Protein AF-A0A348PRP5-F1 (afdb_monomer)

Solvent-accessible surface area (backbone atoms only — not comparable to full-atom values): 8594 Å² total; per-residue (Å²): 138,84,79,61,68,71,61,56,54,53,54,51,53,52,52,52,54,57,54,56,76,67,63,73,76,52,55,79,22,37,44,77,44,64,45,49,55,94,44,94,32,36,79,41,78,61,64,79,56,30,49,70,64,25,36,40,38,31,54,26,48,33,31,33,88,50,70,43,38,28,31,9,37,39,36,30,36,67,69,7,31,43,31,36,82,22,34,43,31,27,82,24,66,83,6,37,40,40,33,46,16,39,38,48,24,68,28,40,40,34,33,42,8,38,38,40,35,63,27,44,39,36,21,34,26,36,42,34,54,23,44,35,37,30,57,26,40,41,36,35,36,87,91,28,41,37,42,30,36,35,16,49,44,29,66,77,36,50,76,47,57,75,38,79,45,76,34,69,48,92,86,34,66,41,46,80,94

Foldseek 3Di:
DDDDPVVVVVVVVVVVVVVVVPPDQAAEKEFCEADELQDPRIPDNQDAANAANYEYEFQYEYEYPEEHEWQHEYEDAQNGEYEYAYEDAPPHQNTEYEDNHEYYYAAEDEACHEYEAPEYYEYCEYEYNYEYAHQEEYEHDAPYEYEHELYEYHNDYDYHYPYYDWHYHPNRTYDYD

Nearest PDB structures (foldseek):
  8axg-assembly4_DDD  TM=3.062E-01  e=3.667E-01  Fusobacterium nucleatum

Sequence (177 aa):
MYIPKLNLIKNIAFLVLLAITQLSFGTNYTSTSNGDYDLAIWTLQAPNPIPAGDTVFINHTVTLMGELKVRGVLVINASGTVNGDNKLTNDAVGGAILNYGSIDISKELHIDGSFFNYNYAKALKMHIDGYVCNLDTMEVDPDEKIDLHGVELDCGGTVIACEVKFHDNGGTPSKLT

Secondary structure (DSSP, 8-state):
----HHHHHHHHHHHHHHHHTT--PPPEEEB-SSEETTSS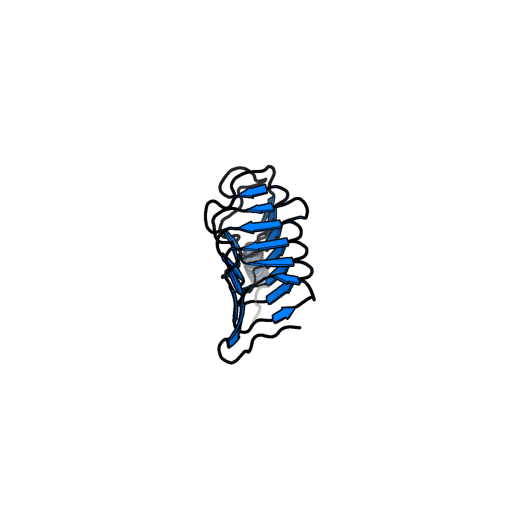-BSSPPPSSB-TT-EEEE-SEEE-SSPEEBSSEEEE-TT-EEEESS-EEE-STT-EEEESSEEEESSEEEESSEEEESSEEEESEEEESSEEEESSEEEE-TT-EEEEES-EEESS-EEE-SEEEEEEETTEE-EE-

Mean predicted aligned error: 8.12 Å

Structure (mmCIF, N/CA/C/O backbone):
data_AF-A0A348PRP5-F1
#
_entry.id   AF-A0A348PRP5-F1
#
loop_
_atom_site.group_PDB
_atom_site.id
_atom_site.type_symbol
_atom_site.label_atom_id
_atom_site.label_alt_id
_atom_site.label_comp_id
_atom_site.label_asym_id
_atom_site.label_entity_id
_atom_site.label_seq_id
_atom_site.pdbx_PDB_ins_code
_atom_site.Cartn_x
_atom_site.Cartn_y
_atom_site.Cartn_z
_atom_site.occupancy
_atom_site.B_iso_or_equiv
_atom_site.auth_seq_id
_atom_site.auth_comp_id
_atom_site.auth_asym_id
_atom_site.auth_atom_id
_atom_site.pdbx_PDB_model_num
ATOM 1 N N . MET A 1 1 ? -15.562 -13.300 -60.763 1.00 48.44 1 MET A N 1
ATOM 2 C CA . MET A 1 1 ? -15.007 -12.106 -60.091 1.00 48.44 1 MET A CA 1
ATOM 3 C C . MET A 1 1 ? -13.856 -12.576 -59.210 1.00 48.44 1 MET A C 1
ATOM 5 O O . MET A 1 1 ? -14.096 -13.235 -58.211 1.00 48.44 1 MET A O 1
ATOM 9 N N . TYR A 1 2 ? -12.616 -12.395 -59.670 1.00 45.56 2 TYR A N 1
ATOM 10 C CA . TYR A 1 2 ? -11.408 -12.946 -59.045 1.00 45.56 2 TYR A CA 1
ATOM 11 C C . TYR A 1 2 ? -10.775 -11.845 -58.190 1.00 45.56 2 TYR A C 1
ATOM 13 O O . TYR A 1 2 ? -10.198 -10.907 -58.734 1.00 45.56 2 TYR A O 1
ATOM 21 N N . ILE A 1 3 ? -10.931 -11.904 -56.866 1.00 53.09 3 ILE A N 1
ATOM 22 C CA . ILE A 1 3 ? -10.195 -11.000 -55.974 1.00 53.09 3 ILE A CA 1
ATOM 23 C C . ILE A 1 3 ? -8.748 -11.513 -55.947 1.00 53.09 3 ILE A C 1
ATOM 25 O O . ILE A 1 3 ? -8.532 -12.667 -55.566 1.00 53.09 3 ILE A O 1
ATOM 29 N N . PRO A 1 4 ? -7.742 -10.730 -56.376 1.00 51.56 4 PRO A N 1
ATOM 30 C CA . PRO A 1 4 ? -6.370 -11.213 -56.411 1.00 51.56 4 PRO A CA 1
ATOM 31 C C . PRO A 1 4 ? -5.905 -11.501 -54.977 1.00 51.56 4 PRO A C 1
ATOM 33 O O . PRO A 1 4 ? -5.833 -10.591 -54.149 1.00 51.56 4 PRO A O 1
ATOM 36 N N . LYS A 1 5 ? -5.566 -12.770 -54.689 1.00 52.78 5 LYS A N 1
ATOM 37 C CA . LYS A 1 5 ? -5.059 -13.255 -53.384 1.00 52.78 5 LYS A CA 1
ATOM 38 C C . LYS A 1 5 ? -3.951 -12.365 -52.793 1.00 52.78 5 LYS A C 1
ATOM 40 O O . LYS A 1 5 ? -3.822 -12.273 -51.579 1.00 52.78 5 LYS A O 1
ATOM 45 N N . LEU A 1 6 ? -3.195 -11.670 -53.644 1.00 49.22 6 LEU A N 1
ATOM 46 C CA . LEU A 1 6 ? -2.112 -10.768 -53.256 1.00 49.22 6 LEU A CA 1
ATOM 47 C C . LEU A 1 6 ? -2.583 -9.521 -52.476 1.00 49.22 6 LEU A C 1
ATOM 49 O O . LEU A 1 6 ? -1.873 -9.068 -51.582 1.00 49.22 6 LEU A O 1
ATOM 53 N N . ASN A 1 7 ? -3.774 -8.984 -52.769 1.00 55.81 7 ASN A N 1
ATOM 54 C CA . ASN A 1 7 ? -4.322 -7.818 -52.056 1.00 55.81 7 ASN A CA 1
ATOM 55 C C . ASN A 1 7 ? -4.932 -8.210 -50.704 1.00 55.81 7 ASN A C 1
ATOM 57 O O . ASN A 1 7 ? -4.858 -7.446 -49.745 1.00 55.81 7 ASN A O 1
ATOM 61 N N . LEU A 1 8 ? -5.473 -9.427 -50.605 1.00 52.94 8 LEU A N 1
ATOM 62 C CA . LEU A 1 8 ? -6.020 -9.968 -49.362 1.00 52.94 8 LEU A CA 1
ATOM 63 C C . LEU A 1 8 ? -4.912 -10.214 -48.321 1.00 52.94 8 LEU A C 1
ATOM 65 O O . LEU A 1 8 ? -5.063 -9.832 -47.166 1.00 52.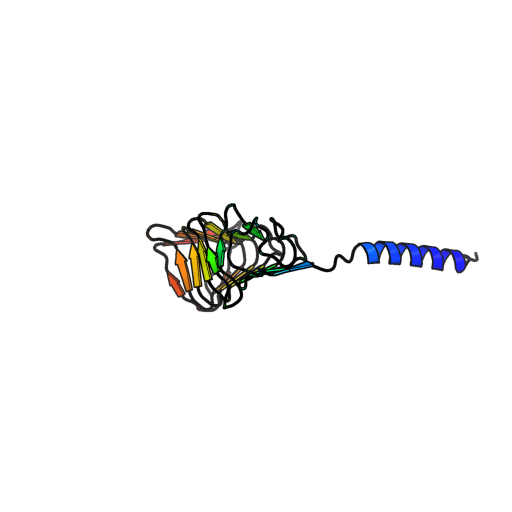94 8 LEU A O 1
ATOM 69 N N . ILE A 1 9 ? -3.768 -10.770 -48.739 1.00 58.81 9 ILE A N 1
ATOM 70 C CA . ILE A 1 9 ? -2.627 -11.050 -47.848 1.00 58.81 9 ILE A CA 1
ATOM 71 C C . ILE A 1 9 ? -1.990 -9.754 -47.318 1.00 58.81 9 ILE A C 1
ATOM 73 O O . ILE A 1 9 ? -1.654 -9.679 -46.138 1.00 58.81 9 ILE A O 1
ATOM 77 N N . LYS A 1 10 ? -1.869 -8.709 -48.151 1.00 57.47 10 LYS A N 1
ATOM 78 C CA . LYS A 1 10 ? -1.333 -7.401 -47.727 1.00 57.47 10 LYS A CA 1
ATOM 79 C C . LYS A 1 10 ? -2.232 -6.700 -46.704 1.00 57.47 10 LYS A C 1
ATOM 81 O O . LYS A 1 10 ? -1.725 -6.157 -45.728 1.00 57.47 10 LYS A O 1
ATOM 86 N N . ASN A 1 11 ? -3.550 -6.755 -46.897 1.00 57.22 11 ASN A N 1
ATOM 87 C CA . ASN A 1 11 ? -4.510 -6.143 -45.975 1.00 57.22 11 ASN A CA 1
ATOM 88 C C . ASN A 1 11 ? -4.575 -6.882 -44.630 1.00 57.22 11 ASN A C 1
ATOM 90 O O . ASN A 1 11 ? -4.675 -6.238 -43.590 1.00 57.22 11 ASN A O 1
ATOM 94 N N . ILE A 1 12 ? -4.449 -8.214 -44.638 1.00 60.19 12 ILE A N 1
ATOM 95 C CA . ILE A 1 12 ? -4.339 -9.015 -43.410 1.00 60.19 12 ILE A CA 1
ATOM 96 C C . ILE A 1 12 ? -3.032 -8.693 -42.676 1.00 60.19 12 ILE A C 1
ATOM 98 O O . ILE A 1 12 ? -3.056 -8.455 -41.474 1.00 60.19 12 ILE A O 1
ATOM 102 N N . ALA A 1 13 ? -1.902 -8.618 -43.385 1.00 59.34 13 ALA A N 1
ATOM 103 C CA . ALA A 1 13 ? -0.615 -8.278 -42.778 1.00 59.34 13 ALA A CA 1
ATOM 104 C C . ALA A 1 13 ? -0.612 -6.874 -42.143 1.00 59.34 13 ALA A C 1
ATOM 106 O O . ALA A 1 13 ? -0.049 -6.695 -41.068 1.00 59.34 13 ALA A O 1
ATOM 107 N N . PHE A 1 14 ? -1.280 -5.895 -42.763 1.00 59.53 14 PHE A N 1
ATOM 108 C CA . PHE A 1 14 ? -1.415 -4.542 -42.216 1.00 59.53 14 PHE A CA 1
ATOM 109 C C . PHE A 1 14 ? -2.322 -4.493 -40.973 1.00 59.53 14 PHE A C 1
ATOM 111 O O . PHE A 1 14 ? -1.974 -3.833 -39.997 1.00 59.53 14 PHE A O 1
ATOM 118 N N . LEU A 1 15 ? -3.439 -5.236 -40.962 1.00 55.50 15 LEU A N 1
ATOM 119 C CA . LEU A 1 15 ? -4.309 -5.349 -39.781 1.00 55.50 15 LEU A CA 1
ATOM 120 C C . LEU A 1 15 ? -3.610 -6.053 -38.609 1.00 55.50 15 LEU A C 1
ATOM 122 O O . LEU A 1 15 ? -3.754 -5.633 -37.465 1.00 55.50 15 LEU A O 1
ATOM 126 N N . VAL A 1 16 ? -2.842 -7.107 -38.892 1.00 58.88 16 VAL A N 1
ATOM 127 C CA . VAL A 1 16 ? -2.078 -7.849 -37.879 1.00 58.88 16 VAL A CA 1
ATOM 128 C C . VAL A 1 16 ? -0.944 -6.989 -37.319 1.00 58.88 16 VAL A C 1
ATOM 130 O O . VAL A 1 16 ? -0.745 -6.971 -36.111 1.00 58.88 16 VAL A O 1
ATOM 133 N N . LEU A 1 17 ? -0.248 -6.210 -38.153 1.00 54.47 17 LEU A N 1
ATOM 134 C CA . LEU A 1 17 ? 0.801 -5.294 -37.695 1.00 54.47 17 LEU A CA 1
ATOM 135 C C . LEU A 1 17 ? 0.238 -4.164 -36.815 1.00 54.47 17 LEU A C 1
ATOM 137 O O . LEU A 1 17 ? 0.829 -3.847 -35.786 1.00 54.47 17 LEU A O 1
ATOM 141 N N . LEU A 1 18 ? -0.932 -3.614 -37.166 1.00 54.94 18 LEU A N 1
ATOM 142 C CA . LEU A 1 18 ? -1.628 -2.614 -36.350 1.00 54.94 18 LEU A CA 1
ATOM 143 C C . LEU A 1 18 ? -2.096 -3.206 -35.007 1.00 54.94 18 LEU A C 1
ATOM 145 O O . LEU A 1 18 ? -1.945 -2.565 -33.970 1.00 54.94 18 LEU A O 1
ATOM 149 N N . ALA A 1 19 ? -2.581 -4.452 -35.002 1.00 54.16 19 ALA A N 1
ATOM 150 C CA . ALA A 1 19 ? -2.978 -5.155 -33.781 1.00 54.16 19 ALA A CA 1
ATOM 151 C C . ALA A 1 19 ? -1.786 -5.492 -32.862 1.00 54.16 19 ALA A C 1
ATOM 153 O O . ALA A 1 19 ? -1.912 -5.399 -31.645 1.00 54.16 19 ALA A O 1
ATOM 154 N N . ILE A 1 20 ? -0.612 -5.823 -33.417 1.00 53.66 20 ILE A N 1
ATOM 155 C CA . ILE A 1 20 ? 0.594 -6.120 -32.623 1.00 53.66 20 ILE A CA 1
ATOM 156 C C . ILE A 1 20 ? 1.156 -4.851 -31.961 1.00 53.66 20 ILE A C 1
ATOM 158 O O . ILE A 1 20 ? 1.651 -4.929 -30.841 1.00 53.66 20 ILE A O 1
ATOM 162 N N . THR A 1 21 ? 1.023 -3.670 -32.582 1.00 49.19 21 THR A N 1
ATOM 163 C CA . THR A 1 21 ? 1.430 -2.397 -31.944 1.00 49.19 21 THR A CA 1
ATOM 164 C C . THR A 1 21 ? 0.572 -1.992 -30.742 1.00 49.19 21 THR A C 1
ATOM 166 O O . THR A 1 21 ? 0.942 -1.065 -30.028 1.00 49.19 21 THR A O 1
ATOM 169 N N . GLN A 1 22 ? -0.552 -2.677 -30.501 1.00 49.97 22 GLN A N 1
ATOM 170 C CA . GLN A 1 22 ? -1.417 -2.444 -29.339 1.00 49.97 22 GLN A CA 1
ATOM 171 C C . GLN A 1 22 ? -1.201 -3.445 -28.197 1.00 49.97 22 GLN A C 1
ATOM 173 O O . GLN A 1 22 ? -1.854 -3.340 -27.163 1.00 49.97 22 GLN A O 1
ATOM 178 N N . LEU A 1 23 ? -0.270 -4.393 -28.345 1.00 49.31 23 LEU A N 1
ATOM 179 C CA . LEU A 1 23 ? 0.169 -5.242 -27.241 1.00 49.31 23 LEU A CA 1
ATOM 180 C C . LEU A 1 23 ? 1.218 -4.475 -26.428 1.00 49.31 23 LEU A C 1
ATOM 182 O O . LEU A 1 23 ? 2.420 -4.639 -26.633 1.00 49.31 23 LEU A O 1
ATOM 186 N N . SER A 1 24 ? 0.773 -3.598 -25.525 1.00 56.59 24 SER A N 1
ATOM 187 C CA . SER A 1 24 ? 1.672 -3.058 -24.506 1.00 56.59 24 SER A CA 1
ATOM 188 C C . SER A 1 24 ? 1.986 -4.176 -23.515 1.00 56.59 24 SER A C 1
ATOM 190 O O . SER A 1 24 ? 1.119 -4.604 -22.752 1.00 56.59 24 SER A O 1
ATOM 192 N N . PHE A 1 25 ? 3.218 -4.676 -23.536 1.00 74.06 25 PHE A N 1
ATOM 193 C CA . PHE A 1 25 ? 3.717 -5.487 -22.435 1.00 74.06 25 PHE A CA 1
ATOM 194 C C . PHE A 1 25 ? 3.826 -4.588 -21.205 1.00 74.06 25 PHE A C 1
ATOM 196 O O . PHE A 1 25 ? 4.421 -3.515 -21.287 1.00 74.06 25 PHE A O 1
ATOM 203 N N . GLY A 1 26 ? 3.230 -5.021 -20.096 1.00 85.62 26 GLY A N 1
ATOM 204 C CA . GLY A 1 26 ? 3.354 -4.337 -18.816 1.00 85.62 26 GLY A CA 1
ATOM 205 C C . GLY A 1 26 ? 4.813 -4.153 -18.417 1.00 85.62 26 GLY A C 1
ATOM 206 O O . GLY A 1 26 ? 5.625 -5.069 -18.580 1.00 85.62 26 GLY A O 1
ATOM 207 N N . THR A 1 27 ? 5.145 -2.976 -17.900 1.00 95.50 27 THR A N 1
ATOM 208 C CA . THR A 1 27 ? 6.474 -2.681 -17.365 1.00 95.50 27 THR A CA 1
ATOM 209 C C . THR A 1 27 ? 6.517 -2.986 -15.872 1.00 95.50 27 THR A C 1
ATOM 211 O O . THR A 1 27 ? 5.590 -2.664 -15.129 1.00 95.50 27 THR A O 1
ATOM 214 N N . ASN A 1 28 ? 7.618 -3.598 -15.432 1.00 96.62 28 ASN A N 1
ATOM 215 C CA . ASN A 1 28 ? 7.879 -3.868 -14.024 1.00 96.62 28 ASN A CA 1
ATOM 216 C C . ASN A 1 28 ? 8.891 -2.865 -13.470 1.00 96.62 28 ASN A C 1
ATOM 218 O O . ASN A 1 28 ? 9.991 -2.715 -14.008 1.00 96.62 28 ASN A O 1
ATOM 222 N N . TYR A 1 29 ? 8.544 -2.243 -12.351 1.00 98.00 29 TYR A N 1
ATOM 223 C CA . TYR A 1 29 ? 9.391 -1.304 -11.621 1.00 98.00 29 TYR A CA 1
ATOM 224 C C . TYR A 1 29 ? 9.699 -1.911 -10.260 1.00 98.00 29 TYR A C 1
ATOM 226 O O . TYR A 1 29 ? 8.798 -2.416 -9.599 1.00 98.00 29 TYR A O 1
ATOM 234 N N . THR A 1 30 ? 10.954 -1.921 -9.822 1.00 98.56 30 THR A N 1
ATOM 235 C CA . THR A 1 30 ? 11.317 -2.544 -8.542 1.00 98.56 30 THR A CA 1
ATOM 236 C C . THR A 1 30 ? 12.214 -1.626 -7.740 1.00 98.56 30 THR A C 1
ATOM 238 O O . THR A 1 30 ? 13.211 -1.132 -8.263 1.00 98.56 30 THR A O 1
ATOM 241 N N . SER A 1 31 ? 11.873 -1.397 -6.471 1.00 98.62 31 SER A N 1
ATOM 242 C CA . SER A 1 31 ? 12.705 -0.590 -5.572 1.00 98.62 31 SER A CA 1
ATOM 243 C C . SER A 1 31 ? 14.067 -1.266 -5.368 1.00 98.62 31 SER A C 1
ATOM 245 O O . SER A 1 31 ? 14.114 -2.457 -5.044 1.00 98.62 31 SER A O 1
ATOM 247 N N . THR A 1 32 ? 15.157 -0.521 -5.499 1.00 98.38 32 THR A N 1
ATOM 248 C CA . THR A 1 32 ? 16.543 -0.975 -5.311 1.00 98.38 32 THR A CA 1
ATOM 249 C C . THR A 1 32 ? 17.149 -0.523 -3.983 1.00 98.38 32 THR A C 1
ATOM 251 O O . THR A 1 32 ? 18.218 -1.002 -3.616 1.00 98.38 32 THR A O 1
ATOM 254 N N . SER A 1 33 ? 16.492 0.394 -3.272 1.00 98.44 33 SER A N 1
ATOM 255 C CA . SER A 1 33 ? 16.904 0.893 -1.959 1.00 98.44 33 SER A CA 1
ATOM 256 C C . SER A 1 33 ? 15.723 1.524 -1.218 1.00 98.44 33 SER A C 1
ATOM 258 O O . SER A 1 33 ? 14.660 1.730 -1.803 1.00 98.44 33 SER A O 1
ATOM 260 N N . ASN A 1 34 ? 15.925 1.875 0.054 1.00 98.62 34 ASN A N 1
ATOM 261 C CA . ASN A 1 34 ? 14.995 2.739 0.782 1.00 98.62 34 ASN A CA 1
ATOM 262 C C . ASN A 1 34 ? 14.997 4.163 0.196 1.00 98.62 34 ASN A C 1
ATOM 264 O O . ASN A 1 34 ? 16.028 4.611 -0.317 1.00 98.62 34 ASN A O 1
ATOM 268 N N . GLY A 1 35 ? 13.887 4.888 0.340 1.00 98.19 35 GLY A N 1
ATOM 269 C CA . GLY A 1 35 ? 13.797 6.317 0.027 1.00 98.19 35 GLY A CA 1
ATOM 270 C C . GLY A 1 35 ? 12.400 6.758 -0.398 1.00 98.19 35 GLY A C 1
ATOM 271 O O . GLY A 1 35 ? 11.432 6.018 -0.253 1.00 98.19 35 GLY A O 1
ATOM 272 N N . ASP A 1 36 ? 12.298 7.969 -0.931 1.00 98.12 36 ASP A N 1
ATOM 273 C CA . ASP A 1 36 ? 11.015 8.530 -1.354 1.00 98.12 36 ASP A CA 1
ATOM 274 C C . ASP A 1 36 ? 10.574 7.961 -2.711 1.00 98.12 36 ASP A C 1
ATOM 276 O O . ASP A 1 36 ? 11.401 7.750 -3.603 1.00 98.12 36 ASP A O 1
ATOM 280 N N . TYR A 1 37 ? 9.264 7.761 -2.892 1.00 97.38 37 TYR A N 1
ATOM 281 C CA . TYR A 1 37 ? 8.689 7.154 -4.099 1.00 97.38 37 TYR A CA 1
ATOM 282 C C . TYR A 1 37 ? 9.092 7.892 -5.385 1.00 97.38 37 TYR A C 1
ATOM 284 O O . TYR A 1 37 ? 9.441 7.270 -6.388 1.00 97.38 37 TYR A O 1
ATOM 292 N N . ASP A 1 38 ? 9.093 9.224 -5.350 1.00 93.06 38 ASP A N 1
ATOM 293 C CA . ASP A 1 38 ? 9.349 10.068 -6.522 1.00 93.06 38 ASP A CA 1
ATOM 294 C C . ASP A 1 38 ? 10.848 10.248 -6.837 1.00 93.06 38 ASP A C 1
ATOM 296 O O . ASP A 1 38 ? 11.210 10.963 -7.773 1.00 93.06 38 ASP A O 1
ATOM 300 N N . LEU A 1 39 ? 11.739 9.606 -6.072 1.00 93.62 39 LEU A N 1
ATOM 301 C CA . LEU A 1 39 ? 13.185 9.658 -6.282 1.00 93.62 39 LEU A CA 1
ATOM 302 C C . LEU A 1 39 ? 13.705 8.442 -7.058 1.00 93.62 39 LEU A C 1
ATOM 304 O O . LEU A 1 39 ? 13.012 7.447 -7.273 1.00 93.62 39 LEU A O 1
ATOM 308 N N . ALA A 1 40 ? 14.973 8.524 -7.465 1.00 92.06 40 ALA A N 1
ATOM 309 C CA . ALA A 1 40 ? 15.6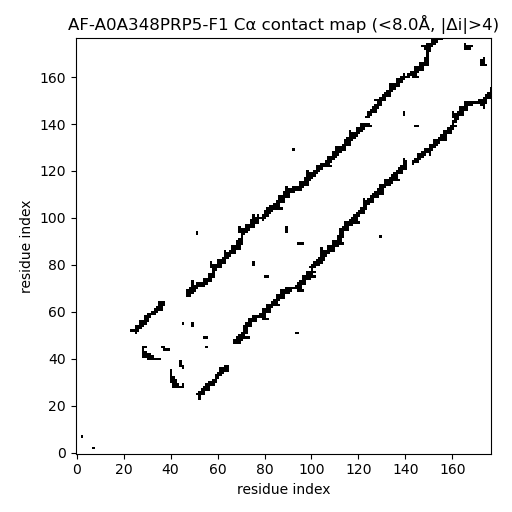75 7.489 -8.217 1.00 92.06 40 ALA A CA 1
ATOM 310 C C . ALA A 1 40 ? 16.105 6.309 -7.320 1.00 92.06 40 ALA A C 1
ATOM 312 O O . ALA A 1 40 ? 17.294 6.061 -7.123 1.00 92.06 40 ALA A O 1
ATOM 313 N N . ILE A 1 41 ? 15.125 5.585 -6.777 1.00 96.44 41 ILE A N 1
ATOM 314 C CA . ILE A 1 41 ? 15.310 4.380 -5.951 1.00 96.44 41 ILE A CA 1
ATOM 315 C C . ILE A 1 41 ? 14.845 3.105 -6.661 1.00 96.44 41 ILE A C 1
ATOM 317 O O . ILE A 1 41 ? 14.569 2.102 -6.009 1.00 96.44 41 ILE A O 1
ATOM 321 N N . TRP A 1 42 ? 14.701 3.140 -7.985 1.00 98.00 42 TRP A N 1
ATOM 322 C CA . TRP A 1 42 ? 14.025 2.106 -8.765 1.00 98.00 42 TRP A CA 1
ATOM 323 C C . TRP A 1 42 ? 14.903 1.566 -9.897 1.00 98.00 42 TRP A C 1
ATOM 325 O O . TRP A 1 42 ? 15.744 2.284 -10.436 1.00 98.00 42 TRP A O 1
ATOM 335 N N . THR A 1 43 ? 14.649 0.326 -10.330 1.00 95.94 43 THR A N 1
ATOM 336 C CA . THR A 1 43 ? 15.252 -0.260 -11.547 1.00 95.94 43 THR A CA 1
ATOM 337 C C . THR A 1 43 ? 14.991 0.586 -12.797 1.00 95.94 43 THR A C 1
ATOM 339 O O . THR A 1 43 ? 15.859 0.736 -13.654 1.00 95.94 43 THR A O 1
ATOM 342 N N . LEU A 1 44 ? 13.789 1.145 -12.876 1.00 94.50 44 LEU A N 1
ATOM 343 C CA . LEU A 1 44 ? 13.337 2.196 -13.778 1.00 94.50 44 LEU A CA 1
ATOM 344 C C . LEU A 1 44 ? 12.455 3.111 -12.933 1.00 94.50 44 LEU A C 1
ATOM 346 O O . LEU A 1 44 ? 11.755 2.593 -12.069 1.00 94.50 44 LEU A O 1
ATOM 350 N N . GLN A 1 45 ? 12.466 4.428 -13.155 1.00 95.75 45 GLN A N 1
ATOM 351 C CA . GLN A 1 45 ? 11.641 5.345 -12.361 1.00 95.75 45 GLN A CA 1
ATOM 352 C C . GLN A 1 45 ? 10.183 4.867 -12.325 1.00 95.75 45 GLN A C 1
ATOM 354 O O . GLN A 1 45 ? 9.547 4.776 -13.378 1.00 95.75 45 GLN A O 1
ATOM 359 N N . ALA A 1 46 ? 9.680 4.548 -11.128 1.00 97.06 46 ALA A N 1
ATOM 360 C CA . ALA A 1 46 ? 8.312 4.081 -10.972 1.00 97.06 46 ALA A CA 1
ATOM 361 C C . ALA A 1 46 ? 7.330 5.210 -11.327 1.00 97.06 46 ALA A C 1
ATOM 363 O O . ALA A 1 46 ? 7.547 6.360 -10.930 1.00 97.06 46 ALA A O 1
ATOM 364 N N . PRO A 1 47 ? 6.266 4.913 -12.089 1.00 96.56 47 PRO A N 1
ATOM 365 C CA . PRO A 1 47 ? 5.286 5.906 -12.486 1.00 96.56 47 PRO A CA 1
ATOM 366 C C . PRO A 1 47 ? 4.324 6.213 -11.332 1.00 96.56 47 PRO A C 1
ATOM 368 O O . PRO A 1 47 ? 4.037 5.364 -10.488 1.00 96.56 47 PRO A O 1
ATOM 371 N N . ASN A 1 48 ? 3.788 7.430 -11.325 1.00 96.00 48 ASN A N 1
ATOM 372 C CA . ASN A 1 48 ? 2.639 7.816 -10.513 1.00 96.00 48 ASN A CA 1
ATOM 373 C C . ASN A 1 48 ? 1.696 8.660 -11.395 1.00 96.00 48 ASN A C 1
ATOM 375 O O . ASN A 1 48 ? 2.102 9.741 -11.831 1.00 96.00 48 ASN A O 1
ATOM 379 N N . PRO A 1 49 ? 0.475 8.191 -11.723 1.00 96.88 49 PRO A N 1
ATOM 380 C CA . PRO A 1 49 ? -0.135 6.919 -11.315 1.00 96.88 49 PRO A CA 1
ATOM 381 C C . PRO A 1 49 ? 0.588 5.693 -11.893 1.00 96.88 49 PRO A C 1
ATOM 383 O O . PRO A 1 49 ? 1.169 5.780 -12.973 1.00 96.88 49 PRO A O 1
ATOM 386 N N . ILE A 1 50 ? 0.477 4.539 -11.229 1.00 97.31 50 ILE A N 1
ATOM 387 C CA . ILE A 1 50 ? 0.837 3.233 -11.804 1.00 97.31 50 ILE A CA 1
ATOM 388 C C . ILE A 1 50 ? -0.210 2.892 -12.870 1.00 97.31 50 ILE A C 1
ATOM 390 O O . ILE A 1 50 ? -1.365 2.663 -12.501 1.00 97.31 50 ILE A O 1
ATOM 394 N N . PRO A 1 51 ? 0.124 2.886 -14.172 1.00 95.81 51 PRO A N 1
ATOM 395 C CA . PRO A 1 51 ? -0.865 2.710 -15.227 1.00 95.81 51 PRO A CA 1
ATOM 396 C C . PRO A 1 51 ? -1.333 1.254 -15.331 1.00 95.81 51 PRO A C 1
ATOM 398 O O . PRO A 1 51 ? -0.651 0.326 -14.902 1.00 95.81 51 PRO A O 1
ATOM 401 N N . ALA A 1 52 ? -2.508 1.047 -15.929 1.00 94.00 52 ALA A N 1
ATOM 402 C CA . ALA A 1 52 ? -3.022 -0.293 -16.193 1.00 94.00 52 ALA A CA 1
ATOM 403 C C . ALA A 1 52 ? -2.038 -1.098 -17.061 1.00 94.00 52 ALA A C 1
ATOM 405 O O . ALA A 1 52 ? -1.510 -0.583 -18.045 1.00 94.00 52 ALA A O 1
ATOM 406 N N . GLY A 1 53 ? -1.820 -2.361 -16.696 1.00 92.88 53 GLY A N 1
ATOM 407 C CA . GLY A 1 53 ? -0.838 -3.246 -17.328 1.00 92.88 53 GLY A CA 1
ATOM 408 C C . GLY A 1 53 ? 0.528 -3.248 -16.640 1.00 92.88 53 GLY A C 1
ATOM 409 O O . GLY A 1 53 ? 1.187 -4.283 -16.654 1.00 92.88 53 GLY A O 1
ATOM 410 N N . ASP A 1 54 ? 0.925 -2.158 -15.982 1.00 96.12 54 ASP A N 1
ATOM 411 C CA . ASP A 1 54 ? 2.215 -2.065 -15.293 1.00 96.12 54 ASP A CA 1
ATOM 412 C C . ASP A 1 54 ? 2.148 -2.592 -13.856 1.00 96.12 54 ASP A C 1
ATOM 414 O O . ASP A 1 54 ? 1.083 -2.643 -13.232 1.00 96.12 54 ASP A O 1
ATOM 418 N N . THR A 1 55 ? 3.308 -2.980 -13.317 1.00 97.81 55 THR A N 1
ATOM 419 C CA . THR A 1 55 ? 3.447 -3.440 -11.930 1.00 97.81 55 THR A CA 1
ATOM 420 C C . THR A 1 55 ? 4.619 -2.768 -11.221 1.00 97.81 55 THR A C 1
ATOM 422 O O . THR A 1 55 ? 5.747 -2.767 -11.716 1.00 97.81 55 THR A O 1
ATOM 425 N N . VAL A 1 56 ? 4.381 -2.244 -10.020 1.00 98.56 56 VAL A N 1
ATOM 426 C CA . VAL A 1 56 ? 5.435 -1.750 -9.121 1.00 98.56 56 VAL A CA 1
ATOM 427 C C . VAL A 1 56 ? 5.642 -2.746 -7.985 1.00 98.56 56 VAL A C 1
ATOM 429 O O . VAL A 1 56 ? 4.692 -3.130 -7.312 1.00 98.56 56 VAL A O 1
ATOM 432 N N . PHE A 1 57 ? 6.893 -3.137 -7.753 1.00 98.69 57 PHE A N 1
ATOM 433 C CA . PHE A 1 57 ? 7.328 -4.016 -6.672 1.00 98.69 57 PHE A CA 1
ATOM 434 C C . PHE A 1 57 ? 8.142 -3.232 -5.641 1.00 98.69 57 PHE A C 1
ATOM 436 O O . PHE A 1 57 ? 9.199 -2.670 -5.950 1.00 98.69 57 PHE A O 1
ATOM 443 N N . ILE A 1 58 ? 7.687 -3.251 -4.394 1.00 98.75 58 ILE A N 1
ATOM 444 C CA . ILE A 1 58 ? 8.357 -2.620 -3.260 1.00 98.75 58 ILE A CA 1
ATOM 445 C C . ILE A 1 58 ? 8.976 -3.712 -2.388 1.00 98.75 58 ILE A C 1
ATOM 447 O O . ILE A 1 58 ? 8.277 -4.518 -1.782 1.00 98.75 58 ILE A O 1
ATOM 451 N N . ASN A 1 59 ? 10.308 -3.730 -2.349 1.00 98.56 59 ASN A N 1
ATOM 452 C CA . ASN A 1 59 ? 11.139 -4.645 -1.553 1.00 98.56 59 ASN A CA 1
ATOM 453 C C . ASN A 1 59 ? 11.801 -3.951 -0.355 1.00 98.56 59 ASN A C 1
ATOM 455 O O . ASN A 1 59 ? 12.437 -4.620 0.456 1.00 98.56 59 ASN A O 1
ATOM 459 N N . HIS A 1 60 ? 11.698 -2.626 -0.295 1.00 98.69 60 HIS A N 1
ATOM 460 C CA . HIS A 1 60 ? 12.392 -1.737 0.631 1.00 98.69 60 HIS A CA 1
ATOM 461 C C . HIS A 1 60 ? 11.387 -0.800 1.311 1.00 98.69 60 HIS A C 1
ATOM 463 O O . HIS A 1 60 ? 10.194 -0.840 1.008 1.00 98.69 60 HIS A O 1
ATOM 469 N N . THR A 1 61 ? 11.857 0.063 2.210 1.00 98.69 61 THR A N 1
ATOM 470 C CA . THR A 1 61 ? 11.036 1.134 2.784 1.00 98.69 61 THR A CA 1
ATOM 471 C C . THR A 1 61 ? 10.899 2.286 1.791 1.00 98.69 61 THR A C 1
ATOM 473 O O . THR A 1 61 ? 11.890 2.944 1.469 1.00 98.69 61 THR A O 1
ATOM 476 N N . VAL A 1 62 ? 9.677 2.531 1.323 1.00 98.69 62 VAL A N 1
ATOM 477 C CA . VAL A 1 62 ? 9.338 3.584 0.365 1.00 98.69 62 VAL A CA 1
ATOM 478 C C . VAL A 1 62 ? 8.391 4.597 1.005 1.00 98.69 62 VAL A C 1
ATOM 480 O O . VAL A 1 62 ? 7.275 4.248 1.390 1.00 98.69 62 VAL A O 1
ATOM 483 N N . THR A 1 63 ? 8.832 5.852 1.075 1.00 98.56 63 THR A N 1
ATOM 484 C CA . THR A 1 63 ? 8.051 6.961 1.638 1.00 98.56 63 THR A CA 1
ATOM 485 C C . THR A 1 63 ? 7.229 7.650 0.554 1.00 98.56 63 THR A C 1
ATOM 487 O O . THR A 1 63 ? 7.757 8.078 -0.474 1.00 98.56 63 THR A O 1
ATOM 490 N N . LEU A 1 64 ? 5.929 7.807 0.784 1.00 97.88 64 LEU A N 1
ATOM 491 C CA . LEU A 1 64 ? 5.034 8.576 -0.068 1.00 97.88 64 LEU A CA 1
ATOM 492 C C . LEU A 1 64 ? 5.154 10.066 0.266 1.00 97.88 64 LEU A C 1
ATOM 494 O O . LEU A 1 64 ? 4.738 10.508 1.338 1.00 97.88 64 LEU A O 1
ATOM 498 N N . MET A 1 65 ? 5.685 10.850 -0.674 1.00 95.31 65 MET A N 1
ATOM 499 C CA . MET A 1 65 ? 5.787 12.317 -0.570 1.00 95.31 65 MET A CA 1
ATOM 500 C C . MET A 1 65 ? 4.598 13.047 -1.214 1.00 95.31 65 MET A C 1
ATOM 502 O O . MET A 1 65 ? 4.371 14.227 -0.944 1.00 95.31 65 MET A O 1
ATOM 506 N N . GLY A 1 66 ? 3.795 12.319 -1.989 1.00 96.56 66 GLY A N 1
ATOM 507 C CA . GLY A 1 66 ? 2.486 12.714 -2.497 1.00 96.56 66 GLY A CA 1
ATOM 508 C C . GLY A 1 66 ? 1.551 11.506 -2.557 1.00 96.56 66 GLY A C 1
ATOM 509 O O . GLY A 1 66 ? 1.945 10.392 -2.213 1.00 96.56 66 GLY A O 1
ATOM 510 N N . GLU A 1 67 ? 0.302 11.718 -2.975 1.00 97.38 67 GLU A N 1
ATOM 511 C CA . GLU A 1 67 ? -0.639 10.616 -3.208 1.00 97.38 67 GLU A CA 1
ATOM 512 C C . GLU A 1 67 ? -0.084 9.650 -4.264 1.00 97.38 67 GLU A C 1
ATOM 514 O O . GLU A 1 67 ? 0.263 10.076 -5.368 1.00 97.38 67 GLU A O 1
ATOM 519 N N . LEU A 1 68 ? -0.051 8.355 -3.945 1.00 98.12 68 LEU A N 1
ATOM 520 C CA . LEU A 1 68 ? 0.246 7.303 -4.912 1.00 98.12 68 LEU A CA 1
ATOM 521 C C . LEU A 1 68 ? -1.059 6.728 -5.456 1.00 98.12 68 LEU A C 1
ATOM 523 O O . LEU A 1 68 ? -1.871 6.203 -4.696 1.00 98.12 68 LEU A O 1
ATOM 527 N N . LYS A 1 69 ? -1.236 6.800 -6.778 1.00 98.19 69 LYS A N 1
ATOM 528 C CA . LYS A 1 69 ? -2.403 6.243 -7.473 1.00 98.19 69 LYS A CA 1
ATOM 529 C C . LYS A 1 69 ? -2.072 4.931 -8.175 1.00 98.19 69 LYS A C 1
ATOM 531 O O . LYS A 1 69 ? -1.082 4.852 -8.903 1.00 98.19 69 LYS A O 1
ATOM 536 N N . VAL A 1 70 ? -2.916 3.918 -8.004 1.00 98.19 70 VAL A N 1
ATOM 537 C CA . VAL A 1 70 ? -2.725 2.558 -8.524 1.00 98.19 70 VAL A CA 1
ATOM 538 C C . VAL A 1 70 ? -3.858 2.185 -9.479 1.00 98.19 70 VAL A C 1
ATOM 540 O O . VAL A 1 70 ? -4.978 1.920 -9.045 1.00 98.19 70 VAL A O 1
ATOM 543 N N . ARG A 1 71 ? -3.548 2.104 -10.780 1.00 96.50 71 ARG A N 1
ATOM 544 C CA . ARG A 1 71 ? -4.453 1.610 -11.842 1.00 96.50 71 ARG A CA 1
ATOM 545 C C . ARG A 1 71 ? -4.012 0.277 -12.434 1.00 96.50 71 ARG A C 1
ATOM 547 O O . ARG A 1 71 ? -4.832 -0.440 -12.996 1.00 96.50 71 ARG A O 1
ATOM 554 N N . GLY A 1 72 ? -2.715 -0.009 -12.357 1.00 96.50 72 GLY A N 1
ATOM 555 C CA . GLY A 1 72 ? -2.125 -1.322 -12.597 1.00 96.50 72 GLY A CA 1
ATOM 556 C C . GLY A 1 72 ? -2.030 -2.111 -11.300 1.00 96.50 72 GLY A C 1
ATOM 557 O O . GLY A 1 72 ? -3.000 -2.203 -10.551 1.00 96.50 72 GLY A O 1
ATOM 558 N N . VAL A 1 73 ? -0.850 -2.656 -11.016 1.00 98.19 73 VAL A N 1
ATOM 559 C CA . VAL A 1 73 ? -0.621 -3.468 -9.817 1.00 98.19 73 VAL A CA 1
ATOM 560 C C . VAL A 1 73 ? 0.472 -2.859 -8.943 1.00 98.19 73 VAL A C 1
ATOM 562 O O . VAL A 1 73 ? 1.554 -2.518 -9.418 1.00 98.19 73 VAL A O 1
ATOM 565 N N . LEU A 1 74 ? 0.209 -2.757 -7.644 1.00 98.75 74 LEU A N 1
ATOM 566 C CA . LEU A 1 74 ? 1.217 -2.479 -6.626 1.00 98.75 74 LEU A CA 1
ATOM 567 C C . LEU A 1 74 ? 1.426 -3.735 -5.781 1.00 98.75 74 LEU A C 1
ATOM 569 O O . LEU A 1 74 ? 0.490 -4.228 -5.159 1.00 98.75 74 LEU A O 1
ATOM 573 N N . VAL A 1 75 ? 2.657 -4.233 -5.733 1.00 98.81 75 VAL A N 1
ATOM 574 C CA . VAL A 1 75 ? 3.058 -5.357 -4.885 1.00 98.81 75 VAL A CA 1
ATOM 575 C C . VAL A 1 7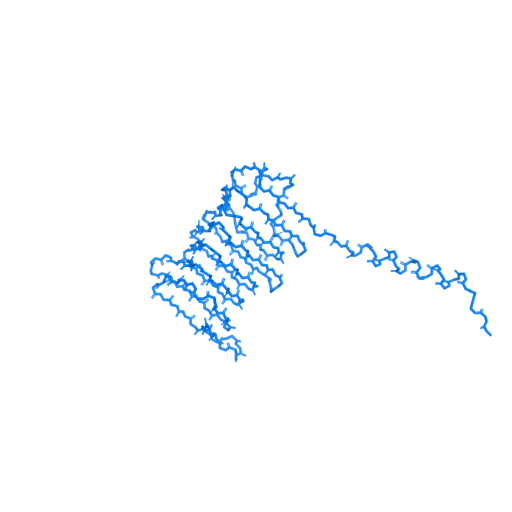5 ? 4.030 -4.853 -3.831 1.00 98.81 75 VAL A C 1
ATOM 577 O O . VAL A 1 75 ? 5.150 -4.450 -4.146 1.00 98.81 75 VAL A O 1
ATOM 580 N N . ILE A 1 76 ? 3.626 -4.909 -2.568 1.00 98.88 76 ILE A N 1
ATOM 581 C CA . ILE A 1 76 ? 4.502 -4.660 -1.423 1.00 98.88 76 ILE A CA 1
ATOM 582 C C . ILE A 1 76 ? 4.942 -6.030 -0.931 1.00 98.88 76 ILE A C 1
ATOM 584 O O . ILE A 1 76 ? 4.164 -6.758 -0.318 1.00 98.88 76 ILE A O 1
ATOM 588 N N . ASN A 1 77 ? 6.168 -6.423 -1.268 1.00 98.75 77 ASN A N 1
ATOM 589 C CA . ASN A 1 77 ? 6.700 -7.723 -0.873 1.00 98.75 77 ASN A CA 1
ATOM 590 C C . ASN A 1 77 ? 6.925 -7.782 0.641 1.00 98.75 77 ASN A C 1
ATOM 592 O O . ASN A 1 77 ? 6.945 -6.758 1.313 1.00 98.75 77 ASN A O 1
ATOM 596 N N . ALA A 1 78 ? 7.148 -8.982 1.181 1.00 98.25 78 ALA A N 1
ATOM 597 C CA . ALA A 1 78 ? 7.288 -9.197 2.624 1.00 98.25 78 ALA A CA 1
ATOM 598 C C . ALA A 1 78 ? 8.387 -8.350 3.299 1.00 98.25 78 ALA A C 1
ATOM 600 O O . ALA A 1 78 ? 8.284 -8.045 4.482 1.00 98.25 78 ALA A O 1
ATOM 601 N N . SER A 1 79 ? 9.433 -7.960 2.562 1.00 97.81 79 SER A N 1
ATOM 602 C CA . SER A 1 79 ? 10.492 -7.064 3.053 1.00 97.81 79 SER A CA 1
ATOM 603 C C . SER A 1 79 ? 10.200 -5.574 2.837 1.00 97.81 79 SER A C 1
ATOM 605 O O . SER A 1 79 ? 10.975 -4.727 3.275 1.00 97.81 79 SER A O 1
ATOM 607 N N . GLY A 1 80 ? 9.135 -5.253 2.106 1.00 98.69 80 GLY A N 1
ATOM 608 C CA . GLY A 1 80 ? 8.755 -3.903 1.730 1.00 98.69 80 GLY A CA 1
ATOM 609 C C . GLY A 1 80 ? 7.910 -3.209 2.789 1.00 98.69 80 GLY A C 1
ATOM 610 O O . GLY A 1 80 ? 7.111 -3.822 3.499 1.00 98.69 80 GLY A O 1
ATOM 611 N N . THR A 1 81 ? 8.056 -1.891 2.847 1.00 98.81 81 THR A N 1
ATOM 612 C CA . THR A 1 81 ? 7.177 -1.019 3.623 1.00 98.81 81 THR A CA 1
ATOM 613 C C . THR A 1 81 ? 6.790 0.171 2.768 1.00 98.81 81 THR A C 1
ATOM 615 O O . THR A 1 81 ? 7.658 0.782 2.151 1.00 98.81 81 THR A O 1
ATOM 618 N N . VAL A 1 82 ? 5.510 0.521 2.763 1.00 98.69 82 VAL A N 1
ATOM 619 C CA . VAL A 1 82 ? 5.026 1.810 2.265 1.00 98.69 82 VAL A CA 1
ATOM 620 C C . VAL A 1 82 ? 4.626 2.649 3.461 1.00 98.69 82 VAL A C 1
ATOM 622 O O . VAL A 1 82 ? 3.821 2.201 4.273 1.00 98.69 82 VAL A O 1
ATOM 625 N N . ASN A 1 83 ? 5.182 3.850 3.579 1.00 98.44 83 ASN A N 1
ATOM 626 C CA . ASN A 1 83 ? 4.835 4.764 4.659 1.00 98.44 83 ASN A CA 1
ATOM 627 C C . ASN A 1 83 ? 4.724 6.218 4.192 1.00 98.44 83 ASN A C 1
ATOM 629 O O . ASN A 1 83 ? 4.945 6.521 3.022 1.00 98.44 83 ASN A O 1
ATOM 633 N N . GLY A 1 84 ? 4.373 7.121 5.105 1.00 95.69 84 GLY A N 1
ATOM 634 C CA . GLY A 1 84 ? 4.412 8.567 4.875 1.00 95.69 84 GLY A CA 1
ATOM 635 C C . GLY A 1 84 ? 3.070 9.266 5.071 1.00 95.69 84 GLY A C 1
ATOM 636 O O . GLY A 1 84 ? 2.027 8.638 5.249 1.00 95.69 84 GLY A O 1
ATOM 637 N N . ASP A 1 85 ? 3.101 10.598 5.023 1.00 94.81 85 ASP A N 1
ATOM 638 C CA . ASP A 1 85 ? 1.927 11.443 5.262 1.00 94.81 85 ASP A CA 1
ATOM 639 C C . ASP A 1 85 ? 1.131 11.724 3.992 1.00 94.81 85 ASP A C 1
ATOM 641 O O . ASP A 1 85 ? 0.850 12.867 3.630 1.00 94.81 85 ASP A O 1
ATOM 645 N N . ASN A 1 86 ? 0.791 10.668 3.261 1.00 97.00 86 ASN A N 1
ATOM 646 C CA . ASN A 1 86 ? 0.080 10.777 1.997 1.00 97.00 86 ASN A CA 1
ATOM 647 C C . ASN A 1 86 ? -0.891 9.624 1.769 1.00 97.00 86 ASN A C 1
ATOM 649 O O . ASN A 1 86 ? -0.873 8.617 2.470 1.00 97.00 86 ASN A O 1
ATOM 653 N N . LYS A 1 87 ? -1.795 9.826 0.808 1.00 97.88 87 LYS A N 1
ATOM 654 C CA . LYS A 1 87 ? -2.798 8.830 0.440 1.00 97.88 87 LYS A CA 1
ATOM 655 C C . LYS A 1 87 ? -2.191 7.725 -0.418 1.00 97.88 87 LYS A C 1
ATOM 657 O O . LYS A 1 87 ? -1.333 7.994 -1.262 1.00 97.88 87 LYS A O 1
ATOM 662 N N . LEU A 1 88 ? -2.718 6.519 -0.257 1.00 98.44 88 LEU A N 1
ATOM 663 C CA . LEU A 1 88 ? -2.553 5.427 -1.204 1.00 98.44 88 LEU A CA 1
ATOM 664 C C . LEU A 1 88 ? -3.929 5.111 -1.784 1.00 98.44 88 LEU A C 1
ATOM 666 O O . LEU A 1 88 ? -4.816 4.644 -1.072 1.00 98.44 88 LEU A O 1
ATOM 670 N N . THR A 1 89 ? -4.098 5.384 -3.071 1.00 98.19 89 THR A N 1
ATOM 671 C CA . THR A 1 89 ? -5.388 5.279 -3.750 1.00 98.19 89 THR A CA 1
ATOM 672 C C . THR A 1 89 ? -5.285 4.250 -4.861 1.00 98.19 89 THR A C 1
ATOM 674 O O . THR A 1 89 ? -4.529 4.422 -5.814 1.00 98.19 89 THR A O 1
ATOM 677 N N . ASN A 1 90 ? -6.073 3.190 -4.795 1.00 96.50 90 ASN A N 1
ATOM 678 C CA . ASN A 1 90 ? -6.339 2.340 -5.942 1.00 96.50 90 ASN A CA 1
ATOM 679 C C . ASN A 1 90 ? -7.557 2.902 -6.690 1.00 96.50 90 ASN A C 1
ATOM 681 O O . ASN A 1 90 ? -8.677 2.507 -6.402 1.00 96.50 90 ASN A O 1
ATOM 685 N N . ASP A 1 91 ? -7.318 3.834 -7.628 1.00 91.31 91 ASP A N 1
ATOM 686 C CA . ASP A 1 91 ? -8.342 4.655 -8.313 1.00 91.31 91 ASP A CA 1
ATOM 687 C C . ASP A 1 91 ? -8.935 3.999 -9.577 1.00 91.31 91 ASP A C 1
ATOM 689 O O . ASP A 1 91 ? -9.432 4.682 -10.478 1.00 91.31 91 ASP A O 1
ATOM 693 N N . ALA A 1 92 ? -8.834 2.672 -9.700 1.00 87.38 92 ALA A N 1
ATOM 694 C CA . ALA A 1 92 ? -9.405 1.934 -10.821 1.00 87.38 92 ALA A CA 1
ATOM 695 C C . ALA A 1 92 ? -9.850 0.527 -10.419 1.00 87.38 92 ALA A C 1
ATOM 697 O O . ALA A 1 92 ? -9.075 -0.230 -9.839 1.00 87.38 92 ALA A O 1
ATOM 698 N N . VAL A 1 93 ? -11.047 0.139 -10.877 1.00 82.38 93 VAL A N 1
ATOM 699 C CA . VAL A 1 93 ? -11.655 -1.189 -10.655 1.00 82.38 93 VAL A CA 1
ATOM 700 C C . VAL A 1 93 ? -10.738 -2.345 -11.085 1.00 82.38 93 VAL A C 1
ATOM 702 O O . VAL A 1 93 ? -10.737 -3.404 -10.471 1.00 82.38 93 VAL A O 1
ATOM 705 N N . GLY A 1 94 ? -9.947 -2.150 -12.147 1.00 84.62 94 GLY A N 1
ATOM 706 C CA . GLY A 1 94 ? -8.994 -3.149 -12.647 1.00 84.62 94 GLY A CA 1
ATOM 707 C C . GLY A 1 94 ? -7.614 -3.118 -11.982 1.00 84.62 94 GLY A C 1
ATOM 708 O O . GLY A 1 94 ? -6.772 -3.945 -12.325 1.00 84.62 94 GLY A O 1
ATOM 709 N N . GLY A 1 95 ? -7.364 -2.160 -11.087 1.00 93.38 95 GLY A N 1
ATOM 710 C CA . GLY A 1 95 ? -6.109 -2.065 -10.356 1.00 93.38 95 GLY A CA 1
ATOM 711 C C . GLY A 1 95 ? -6.121 -2.925 -9.094 1.00 93.38 95 GLY A C 1
ATOM 712 O O . GLY A 1 95 ? -7.183 -3.208 -8.537 1.00 93.38 95 GLY A O 1
ATOM 713 N N . ALA A 1 96 ? -4.936 -3.325 -8.637 1.00 97.44 96 ALA A N 1
ATOM 714 C CA . ALA A 1 96 ? -4.796 -4.144 -7.441 1.00 97.44 96 ALA A CA 1
ATOM 715 C C . ALA A 1 96 ? -3.621 -3.711 -6.561 1.00 97.44 96 ALA A C 1
ATOM 717 O O . ALA A 1 96 ? -2.540 -3.388 -7.057 1.00 97.44 96 ALA A O 1
ATOM 718 N N . ILE A 1 97 ? -3.816 -3.781 -5.246 1.00 98.56 97 ILE A N 1
ATOM 719 C CA . ILE A 1 97 ? -2.752 -3.674 -4.246 1.00 98.56 97 ILE A CA 1
ATOM 720 C C . ILE A 1 97 ? -2.613 -5.033 -3.553 1.00 98.56 97 ILE A C 1
ATOM 722 O O . ILE A 1 97 ? -3.575 -5.553 -2.991 1.00 98.56 97 ILE A O 1
ATOM 726 N N . LEU A 1 98 ? -1.413 -5.612 -3.592 1.00 98.69 98 LEU A N 1
ATOM 727 C CA . LEU A 1 98 ? -1.059 -6.847 -2.896 1.00 98.69 98 LEU A CA 1
ATOM 728 C C . LEU A 1 98 ? -0.043 -6.513 -1.808 1.00 98.69 98 LEU A C 1
ATOM 730 O O . LEU A 1 98 ? 1.114 -6.204 -2.105 1.00 98.69 98 LEU A O 1
ATOM 734 N N . ASN A 1 99 ? -0.473 -6.573 -0.552 1.00 98.69 99 ASN A N 1
ATOM 735 C CA . ASN A 1 99 ? 0.364 -6.253 0.594 1.00 98.69 99 ASN A CA 1
ATOM 736 C C . ASN A 1 99 ? 0.805 -7.518 1.333 1.00 98.69 99 ASN A C 1
ATOM 738 O O . ASN A 1 99 ? 0.040 -8.090 2.103 1.00 98.69 99 ASN A O 1
ATOM 742 N N . TYR A 1 100 ? 2.048 -7.936 1.108 1.00 98.69 100 TYR A N 1
ATOM 743 C CA . TYR A 1 100 ? 2.733 -8.977 1.882 1.00 98.69 100 TYR A CA 1
ATOM 744 C C . TYR A 1 100 ? 3.652 -8.392 2.967 1.00 98.69 100 TYR A C 1
ATOM 746 O O . TYR A 1 100 ? 4.060 -9.104 3.884 1.00 98.69 100 TYR A O 1
ATOM 754 N N . GLY A 1 101 ? 4.023 -7.118 2.832 1.00 98.62 101 GLY A N 1
ATOM 755 C CA . GLY A 1 101 ? 4.874 -6.381 3.760 1.00 98.62 101 GLY A CA 1
ATOM 756 C C . GLY A 1 101 ? 4.056 -5.546 4.738 1.00 98.62 101 GLY A C 1
ATOM 757 O O . GLY A 1 101 ? 3.197 -6.067 5.441 1.00 98.62 101 GLY A O 1
ATOM 758 N N . SER A 1 102 ? 4.343 -4.247 4.798 1.00 98.62 102 SER A N 1
ATOM 759 C CA . SER A 1 102 ? 3.614 -3.316 5.661 1.00 98.62 102 SER A CA 1
ATOM 760 C C . SER A 1 102 ? 3.190 -2.052 4.916 1.00 98.62 102 SER A C 1
ATOM 762 O O . SER A 1 102 ? 3.964 -1.490 4.135 1.00 98.62 102 SER A O 1
ATOM 764 N N . ILE A 1 103 ? 1.972 -1.592 5.189 1.00 98.81 103 ILE A N 1
ATOM 765 C CA . ILE A 1 103 ? 1.491 -0.247 4.865 1.00 98.81 103 ILE A CA 1
ATOM 766 C C . ILE A 1 103 ? 1.298 0.491 6.192 1.00 98.81 103 ILE A C 1
ATOM 768 O O . ILE A 1 103 ? 0.603 -0.017 7.065 1.00 98.81 103 ILE A O 1
ATOM 772 N N . ASP A 1 104 ? 1.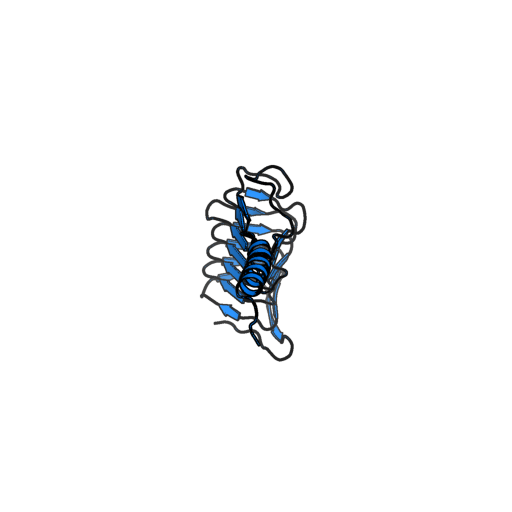886 1.676 6.332 1.00 98.25 104 ASP A N 1
ATOM 773 C CA . ASP A 1 104 ? 1.705 2.562 7.489 1.00 98.25 104 ASP A CA 1
ATOM 774 C C . ASP A 1 104 ? 1.701 4.028 7.033 1.00 98.25 104 ASP A C 1
ATOM 776 O O . ASP A 1 104 ? 2.742 4.688 6.947 1.00 98.25 104 ASP A O 1
ATOM 780 N N . ILE A 1 105 ? 0.524 4.517 6.646 1.00 98.06 105 ILE A N 1
ATOM 781 C CA . ILE A 1 105 ? 0.336 5.867 6.102 1.00 98.06 105 ILE A CA 1
ATOM 782 C C . ILE A 1 105 ? -0.522 6.717 7.041 1.00 98.06 105 ILE A C 1
ATOM 784 O O . ILE A 1 105 ? -1.515 6.248 7.578 1.00 98.06 105 ILE A O 1
ATOM 788 N N . SER A 1 106 ? -0.216 8.004 7.203 1.00 94.56 106 SER A N 1
ATOM 789 C CA . SER A 1 106 ? -0.996 8.884 8.101 1.00 94.56 106 SER A CA 1
ATOM 790 C C . SER A 1 106 ? -2.156 9.611 7.415 1.00 94.56 106 SER A C 1
ATOM 792 O O . SER A 1 106 ? -2.714 10.562 7.960 1.00 94.56 106 SER A O 1
ATOM 794 N N . LYS A 1 107 ? -2.536 9.182 6.205 1.00 97.06 107 LYS A N 1
ATOM 795 C CA . LYS A 1 107 ? -3.746 9.655 5.515 1.00 97.06 107 LYS A CA 1
ATOM 796 C C . LYS A 1 107 ? -4.647 8.478 5.152 1.00 97.06 107 LYS A C 1
ATOM 798 O O . LYS A 1 107 ? -4.931 7.626 5.979 1.00 97.06 107 LYS A O 1
ATOM 803 N N . GLU A 1 108 ? -5.171 8.460 3.939 1.00 97.81 108 GLU A N 1
ATOM 804 C CA . GLU A 1 108 ? -6.243 7.556 3.543 1.00 97.81 108 GLU A CA 1
ATOM 805 C C . GLU A 1 108 ? -5.703 6.410 2.690 1.00 97.81 108 GLU A C 1
ATOM 807 O O . GLU A 1 108 ? -4.935 6.649 1.753 1.00 97.81 108 GLU A O 1
ATOM 812 N N . LEU A 1 109 ? -6.153 5.193 2.997 1.00 98.06 109 LEU A N 1
ATOM 813 C CA . LEU A 1 109 ? -6.112 4.068 2.069 1.00 98.06 109 LEU A CA 1
ATOM 814 C C . LEU A 1 109 ? -7.477 3.989 1.374 1.00 98.06 109 LEU A C 1
ATOM 816 O O . LEU A 1 109 ? -8.477 3.656 2.014 1.00 98.06 109 LEU A O 1
ATOM 820 N N . HIS A 1 110 ? -7.527 4.337 0.088 1.00 97.31 110 HIS A N 1
ATOM 821 C CA . HIS A 1 110 ? -8.759 4.347 -0.709 1.00 97.31 110 HIS A CA 1
ATOM 822 C C . HIS A 1 110 ? -8.707 3.246 -1.772 1.00 97.31 110 HIS A C 1
ATOM 824 O O . HIS A 1 110 ? -7.808 3.239 -2.611 1.00 97.31 110 HIS A O 1
ATOM 830 N N . ILE A 1 111 ? -9.649 2.301 -1.728 1.00 96.31 111 ILE A N 1
ATOM 831 C CA . ILE A 1 111 ? -9.722 1.138 -2.619 1.00 96.31 111 ILE A CA 1
ATOM 832 C C . ILE A 1 111 ? -10.985 1.181 -3.495 1.00 96.31 111 ILE A C 1
ATOM 834 O O . ILE A 1 111 ? -12.062 0.847 -3.007 1.00 96.31 111 ILE A O 1
ATOM 838 N N . ASP A 1 112 ? -10.849 1.505 -4.786 1.00 93.75 112 ASP A N 1
ATOM 839 C CA . ASP A 1 112 ? -11.919 1.337 -5.794 1.00 93.75 112 ASP A CA 1
ATOM 840 C C . ASP A 1 112 ? -11.824 -0.007 -6.544 1.00 93.75 112 ASP A C 1
ATOM 842 O O . ASP A 1 112 ? -12.802 -0.479 -7.125 1.00 93.75 112 ASP A O 1
ATOM 846 N N . GLY A 1 113 ? -10.633 -0.614 -6.589 1.00 92.81 113 GLY A N 1
ATOM 847 C CA . GLY A 1 113 ? -10.362 -1.904 -7.226 1.00 92.81 113 GLY A CA 1
ATOM 848 C C . GLY A 1 113 ? -10.232 -3.033 -6.214 1.00 92.81 113 GLY A C 1
ATOM 849 O O . GLY A 1 113 ? -11.170 -3.314 -5.475 1.00 92.81 113 GLY A O 1
ATOM 850 N N . SER A 1 114 ? -9.104 -3.742 -6.215 1.00 95.19 114 SER A N 1
ATOM 851 C CA . SER A 1 114 ? -8.880 -4.878 -5.311 1.00 95.19 114 SER A CA 1
ATOM 852 C C . SER A 1 114 ? -7.729 -4.634 -4.345 1.00 95.19 114 SER A C 1
ATOM 854 O O . SER A 1 114 ? -6.632 -4.245 -4.748 1.00 95.19 114 SER A O 1
ATOM 856 N N . PHE A 1 115 ? -7.938 -4.961 -3.075 1.00 97.06 115 PHE A N 1
ATOM 857 C CA . PHE A 1 115 ? -6.887 -4.965 -2.067 1.00 97.06 115 PHE A CA 1
ATOM 858 C C . PHE A 1 115 ? -6.790 -6.327 -1.381 1.00 97.06 115 PHE A C 1
ATOM 860 O O . PHE A 1 115 ? -7.756 -6.835 -0.818 1.00 97.06 115 PHE A O 1
ATOM 867 N N . PHE A 1 116 ? -5.596 -6.912 -1.429 1.00 97.88 116 PHE A N 1
ATOM 868 C CA . PHE A 1 116 ? -5.273 -8.164 -0.757 1.00 97.88 116 PHE A CA 1
ATOM 869 C C . PHE A 1 116 ? -4.250 -7.883 0.336 1.00 97.88 116 PHE A C 1
ATOM 871 O O . PHE A 1 116 ? -3.080 -7.612 0.044 1.00 97.88 116 PHE A O 1
ATOM 878 N N . ASN A 1 117 ? -4.693 -7.944 1.589 1.00 98.25 117 ASN A N 1
ATOM 879 C CA . ASN A 1 117 ? -3.840 -7.733 2.746 1.00 98.25 117 ASN A CA 1
ATOM 880 C C . ASN A 1 117 ? -3.440 -9.075 3.361 1.00 98.25 117 ASN A C 1
ATOM 882 O O . ASN A 1 117 ? -4.258 -9.745 3.986 1.00 98.25 117 ASN A O 1
ATOM 886 N N . TYR A 1 118 ? -2.178 -9.456 3.192 1.00 98.06 118 TYR A N 1
ATO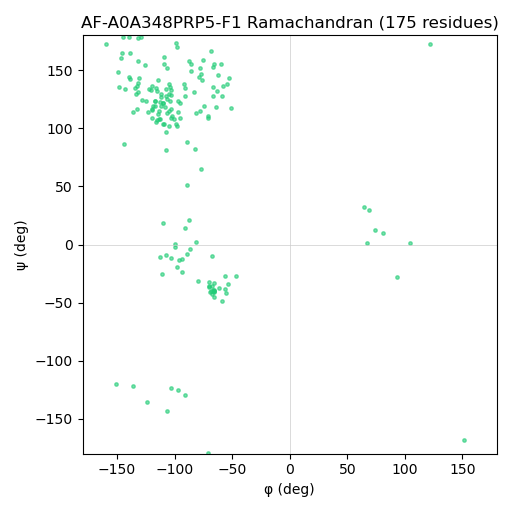M 887 C CA . TYR A 1 118 ? -1.610 -10.693 3.732 1.00 98.06 118 TYR A CA 1
ATOM 888 C C . TYR A 1 118 ? -0.802 -10.475 5.018 1.00 98.06 118 TYR A C 1
ATOM 890 O O . TYR A 1 118 ? -0.261 -11.439 5.552 1.00 98.06 118 TYR A O 1
ATOM 898 N N . ASN A 1 119 ? -0.660 -9.227 5.468 1.00 98.38 119 ASN A N 1
ATOM 899 C CA . ASN A 1 119 ? 0.124 -8.854 6.643 1.00 98.38 119 ASN A CA 1
ATOM 900 C C . ASN A 1 119 ? -0.484 -7.584 7.275 1.00 98.38 119 ASN A C 1
ATOM 902 O O . ASN A 1 119 ? -1.661 -7.586 7.631 1.00 98.38 119 ASN A O 1
ATOM 906 N N . TYR A 1 120 ? 0.251 -6.479 7.390 1.00 98.50 120 TYR A N 1
ATOM 907 C CA . TYR A 1 120 ? -0.223 -5.313 8.134 1.00 98.50 120 TYR A CA 1
ATOM 908 C C . TYR A 1 120 ? -0.522 -4.116 7.235 1.00 98.50 120 TYR A C 1
ATOM 910 O O . TYR A 1 120 ? 0.325 -3.707 6.434 1.00 98.50 120 TYR A O 1
ATOM 918 N N . ALA A 1 121 ? -1.705 -3.527 7.398 1.00 98.50 121 ALA A N 1
ATOM 919 C CA . ALA A 1 121 ? -2.071 -2.274 6.758 1.00 98.50 121 ALA A CA 1
ATOM 920 C C . ALA A 1 121 ? -2.698 -1.301 7.753 1.00 98.50 121 ALA A C 1
ATOM 922 O O . ALA A 1 121 ? -3.783 -1.544 8.279 1.00 98.50 121 ALA A O 1
ATOM 923 N N . LYS A 1 122 ? -2.027 -0.170 7.953 1.00 98.25 122 LYS A N 1
ATOM 924 C CA . LYS A 1 122 ? -2.481 0.938 8.778 1.00 98.25 122 LYS A CA 1
ATOM 925 C C . LYS A 1 122 ? -2.628 2.218 7.967 1.00 98.25 122 LYS A C 1
ATOM 927 O O . LYS A 1 122 ? -1.772 2.559 7.147 1.00 98.25 122 LYS A O 1
ATOM 932 N N . ALA A 1 123 ? -3.730 2.915 8.211 1.00 98.19 123 ALA A N 1
ATOM 933 C CA . ALA A 1 123 ? -4.019 4.233 7.665 1.00 98.19 123 ALA A CA 1
ATOM 934 C C . ALA A 1 123 ? -4.649 5.128 8.747 1.00 98.19 123 ALA A C 1
ATOM 936 O O . ALA A 1 123 ? -5.166 4.611 9.734 1.00 98.19 123 ALA A O 1
ATOM 937 N N . LEU A 1 124 ? -4.702 6.450 8.547 1.00 96.69 124 LEU A N 1
ATOM 938 C CA . LEU A 1 124 ? -5.564 7.312 9.371 1.00 96.69 124 LEU A CA 1
ATOM 939 C C . LEU A 1 124 ? -7.017 6.844 9.235 1.00 96.69 124 LEU A C 1
ATOM 941 O O . LEU A 1 124 ? -7.689 6.605 10.224 1.00 96.69 124 LEU A O 1
ATOM 945 N N . LYS A 1 125 ? -7.477 6.645 7.997 1.00 96.69 125 LYS A N 1
ATOM 946 C CA . LYS A 1 125 ? -8.809 6.112 7.683 1.00 96.69 125 LYS A CA 1
ATOM 947 C C . LYS A 1 125 ? -8.786 5.270 6.413 1.00 96.69 125 LYS A C 1
ATOM 949 O O . LYS A 1 125 ? -7.891 5.426 5.578 1.00 96.69 125 LYS A O 1
ATOM 954 N N . MET A 1 126 ? -9.794 4.418 6.237 1.00 96.81 126 MET A N 1
ATOM 955 C CA . MET A 1 126 ? -9.945 3.602 5.028 1.00 96.81 126 MET A CA 1
ATOM 956 C C . MET A 1 126 ? -11.289 3.866 4.356 1.00 96.81 126 MET A C 1
ATOM 958 O O . MET A 1 126 ? -12.329 3.887 5.013 1.00 96.81 126 MET A O 1
ATOM 962 N N . HIS A 1 127 ? -11.255 4.050 3.039 1.00 94.94 127 HIS A N 1
ATOM 963 C CA . HIS A 1 127 ? -12.438 4.185 2.190 1.00 94.94 127 HIS A CA 1
ATOM 964 C C . HIS A 1 127 ? -12.407 3.054 1.169 1.00 94.94 127 HIS A C 1
ATOM 966 O O . HIS A 1 127 ? -11.490 2.972 0.356 1.00 94.94 127 HIS A O 1
ATOM 972 N N . ILE A 1 128 ? -13.388 2.164 1.210 1.00 92.38 128 ILE A N 1
ATOM 973 C CA . ILE A 1 128 ? -13.411 0.965 0.377 1.00 92.38 128 ILE A CA 1
ATOM 974 C C . ILE A 1 128 ? -14.708 0.970 -0.434 1.00 92.38 128 ILE A C 1
ATOM 976 O O . ILE A 1 128 ? -15.795 0.842 0.129 1.00 92.38 128 ILE A O 1
ATOM 980 N N . ASP A 1 129 ? -14.554 1.096 -1.752 1.00 89.81 129 ASP A N 1
ATOM 981 C CA . ASP A 1 129 ? -15.611 1.035 -2.775 1.00 89.81 129 ASP A CA 1
ATOM 982 C C . ASP A 1 129 ? -15.474 -0.213 -3.677 1.00 89.81 129 ASP A C 1
ATOM 984 O O . ASP A 1 129 ? -16.385 -0.538 -4.440 1.00 89.81 129 ASP A O 1
ATOM 988 N N . GLY A 1 130 ? -14.341 -0.921 -3.579 1.00 88.56 130 GLY A N 1
ATOM 989 C CA . GLY A 1 130 ? -14.029 -2.147 -4.314 1.00 88.56 130 GLY A CA 1
ATOM 990 C C . GLY A 1 130 ? -14.075 -3.429 -3.469 1.00 88.56 130 GLY A C 1
ATOM 991 O O . GLY A 1 130 ? -14.923 -3.598 -2.599 1.00 88.56 130 GLY A O 1
ATOM 992 N N . TYR A 1 131 ? -13.164 -4.366 -3.735 1.00 90.62 131 TYR A N 1
ATOM 993 C CA . TYR A 1 131 ? -13.048 -5.643 -3.020 1.00 90.62 131 TYR A CA 1
ATOM 994 C C . TYR A 1 131 ? -11.852 -5.647 -2.064 1.00 90.62 131 TYR A C 1
ATOM 996 O O . TYR A 1 131 ? -10.753 -5.225 -2.440 1.00 90.62 131 TYR A O 1
ATOM 1004 N N . VAL A 1 132 ? -12.041 -6.189 -0.856 1.00 93.56 132 VAL A N 1
ATOM 1005 C CA . VAL A 1 132 ? -10.956 -6.402 0.109 1.00 93.5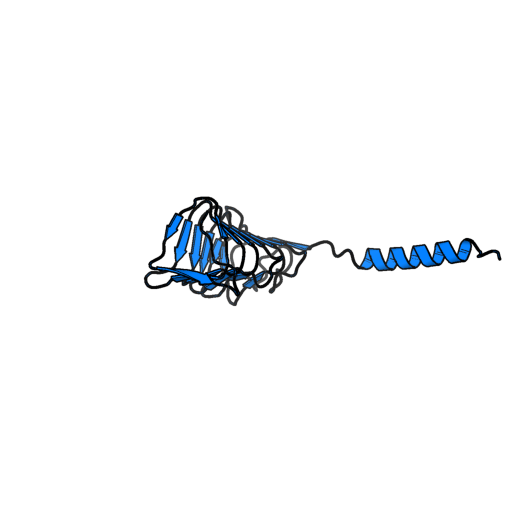6 132 VAL A CA 1
ATOM 1006 C C . VAL A 1 132 ? -10.953 -7.838 0.608 1.00 93.56 132 VAL A C 1
ATOM 1008 O O . VAL A 1 132 ? -11.917 -8.303 1.207 1.00 93.56 132 VAL A O 1
ATOM 1011 N N . CYS A 1 133 ? -9.814 -8.503 0.447 1.00 94.88 133 CYS A N 1
ATOM 1012 C CA . CYS A 1 133 ? -9.503 -9.770 1.100 1.00 94.88 133 CYS A CA 1
ATOM 1013 C C . CYS A 1 133 ? -8.433 -9.506 2.158 1.00 94.88 133 CYS A C 1
ATOM 1015 O O . CYS A 1 133 ? -7.260 -9.298 1.833 1.00 94.88 133 CYS A O 1
ATOM 1017 N N . ASN A 1 134 ? -8.839 -9.473 3.425 1.00 96.12 134 ASN A N 1
ATOM 1018 C CA . ASN A 1 134 ? -7.937 -9.270 4.548 1.00 96.12 134 ASN A CA 1
ATOM 1019 C C . ASN A 1 134 ? -7.670 -10.610 5.234 1.00 96.12 134 ASN A C 1
ATOM 1021 O O . ASN A 1 134 ? -8.566 -11.156 5.866 1.00 96.12 134 ASN A O 1
ATOM 1025 N N . LEU A 1 135 ? -6.449 -11.132 5.119 1.00 96.38 135 LEU A N 1
ATOM 1026 C CA . LEU A 1 135 ? -6.027 -12.376 5.774 1.00 96.38 135 LEU A CA 1
ATOM 1027 C C . LEU A 1 135 ? -5.304 -12.140 7.105 1.00 96.38 135 LEU A C 1
ATOM 1029 O O . LEU A 1 135 ? -5.102 -13.086 7.862 1.00 96.38 135 LEU A O 1
ATOM 1033 N N . ASP A 1 136 ? -4.897 -10.903 7.382 1.00 96.81 136 ASP A N 1
ATOM 1034 C CA . ASP A 1 136 ? -4.200 -10.533 8.612 1.00 96.81 136 ASP A CA 1
ATOM 1035 C C . ASP A 1 136 ? -4.791 -9.221 9.144 1.00 96.81 136 ASP A C 1
ATOM 1037 O O . ASP A 1 136 ? -5.992 -9.196 9.401 1.00 96.81 136 ASP A O 1
ATOM 1041 N N . THR A 1 137 ? -4.034 -8.141 9.332 1.00 97.81 137 THR A N 1
ATOM 1042 C CA . THR A 1 137 ? -4.498 -7.014 10.150 1.00 97.81 137 THR A CA 1
ATOM 1043 C C . THR A 1 137 ? -4.637 -5.735 9.340 1.00 97.81 137 THR A C 1
ATOM 1045 O O . THR A 1 137 ? -3.669 -5.238 8.762 1.00 97.81 137 THR A O 1
ATOM 1048 N N . MET A 1 138 ? -5.845 -5.171 9.362 1.00 97.38 138 MET A N 1
ATOM 1049 C CA . MET A 1 138 ? -6.107 -3.788 8.970 1.00 97.38 138 MET A CA 1
ATOM 1050 C C . MET A 1 138 ? -6.408 -2.948 10.207 1.00 97.38 138 MET A C 1
ATOM 1052 O O . MET A 1 138 ? -7.211 -3.351 11.049 1.00 97.38 138 MET A O 1
ATOM 1056 N N . GLU A 1 139 ? -5.800 -1.774 10.299 1.00 97.62 139 GLU A N 1
ATOM 1057 C CA . GLU A 1 139 ? -5.962 -0.852 11.419 1.00 97.62 139 GLU A CA 1
ATOM 1058 C C . GLU A 1 139 ? -6.212 0.571 10.916 1.00 97.62 139 GLU A C 1
ATOM 1060 O O . GLU A 1 139 ? -5.538 1.050 10.003 1.00 97.62 139 GLU A O 1
ATOM 1065 N N . VAL A 1 140 ? -7.168 1.260 11.531 1.00 97.62 140 VAL A N 1
ATOM 1066 C CA . VAL A 1 140 ? -7.284 2.719 11.425 1.00 97.62 140 VAL A CA 1
ATOM 1067 C C . VAL A 1 140 ? -6.900 3.371 12.741 1.00 97.62 140 VAL A C 1
ATOM 1069 O O . VAL A 1 140 ? -6.980 2.743 13.800 1.00 97.62 140 VAL A O 1
ATOM 1072 N N . ASP A 1 141 ? -6.474 4.629 12.678 1.00 94.69 141 ASP A N 1
ATOM 1073 C CA . ASP A 1 141 ? -6.145 5.382 13.882 1.00 94.69 141 ASP A CA 1
ATOM 1074 C C . ASP A 1 141 ? -7.356 5.513 14.829 1.00 94.69 141 ASP A C 1
ATOM 1076 O O . ASP A 1 141 ? -8.515 5.422 14.406 1.00 94.69 141 ASP A O 1
ATOM 1080 N N . PRO A 1 142 ? -7.114 5.717 16.139 1.00 91.56 142 PRO A N 1
ATOM 1081 C CA . PRO A 1 142 ? -8.188 5.962 17.092 1.00 91.56 142 PRO A CA 1
ATOM 1082 C C . PRO A 1 142 ? -9.096 7.110 16.643 1.00 91.56 142 PRO A C 1
ATOM 1084 O O . PRO A 1 142 ? -8.624 8.102 16.094 1.00 91.56 142 PRO A O 1
ATOM 1087 N N . ASP A 1 143 ? -10.393 6.974 16.915 1.00 90.25 143 ASP A N 1
ATOM 1088 C CA . ASP A 1 143 ? -11.453 7.925 16.545 1.00 90.25 143 ASP A CA 1
ATOM 1089 C C . ASP A 1 143 ? -11.731 8.065 15.034 1.00 90.25 143 ASP A C 1
ATOM 1091 O O . ASP A 1 143 ? -12.645 8.795 14.643 1.00 90.25 143 ASP A O 1
ATOM 1095 N N . GLU A 1 144 ? -11.026 7.313 14.188 1.00 94.38 144 GLU A N 1
ATOM 1096 C CA . GLU A 1 144 ? -11.292 7.220 12.755 1.00 94.38 144 GLU A CA 1
ATOM 1097 C C . GLU A 1 144 ? -12.095 5.963 12.395 1.00 94.38 144 GLU A C 1
ATOM 1099 O O . GLU A 1 144 ? -12.420 5.102 13.226 1.00 94.38 144 GLU A O 1
ATOM 1104 N N . LYS A 1 145 ? -12.480 5.890 11.119 1.00 91.44 145 LYS A N 1
ATOM 1105 C CA . LYS A 1 145 ? -13.429 4.902 10.611 1.00 91.44 145 LYS A CA 1
ATOM 1106 C C . LYS A 1 145 ? -12.959 4.207 9.342 1.00 91.44 145 LYS A C 1
ATOM 1108 O O . LYS A 1 145 ? -12.172 4.738 8.556 1.00 91.44 145 LYS A O 1
ATOM 1113 N N . ILE A 1 146 ? -13.537 3.031 9.131 1.00 93.12 146 ILE A N 1
ATOM 1114 C CA . ILE A 1 146 ? -13.527 2.327 7.851 1.00 93.12 146 ILE A CA 1
ATOM 1115 C C . ILE A 1 146 ? -14.905 2.507 7.211 1.00 93.12 146 ILE A C 1
ATOM 1117 O O . ILE A 1 146 ? -15.909 2.063 7.770 1.00 93.12 146 ILE A O 1
ATOM 1121 N N . ASP A 1 147 ? -14.963 3.173 6.058 1.00 92.62 147 ASP A N 1
ATOM 1122 C CA . ASP A 1 147 ? -16.182 3.311 5.256 1.00 92.62 147 ASP A CA 1
ATOM 1123 C C . ASP A 1 147 ? -16.201 2.258 4.139 1.00 92.62 147 ASP A C 1
ATOM 1125 O O . ASP A 1 147 ? -15.284 2.188 3.323 1.00 92.62 147 ASP A O 1
ATOM 1129 N N . LEU A 1 148 ? -17.260 1.448 4.112 1.00 88.62 148 LEU A N 1
ATOM 1130 C CA . LEU A 1 148 ? -17.486 0.348 3.176 1.00 88.62 148 LEU A CA 1
ATOM 1131 C C . LEU A 1 148 ? -18.711 0.672 2.299 1.00 88.62 148 LEU A C 1
ATOM 1133 O O . LEU A 1 148 ? -19.831 0.578 2.810 1.00 88.62 148 LEU A O 1
ATOM 1137 N N . HIS A 1 149 ? -18.560 1.008 1.010 1.00 87.00 149 HIS A N 1
ATOM 1138 C CA . HIS A 1 149 ? -19.689 1.356 0.118 1.00 87.00 149 HIS A CA 1
ATOM 1139 C C . HIS A 1 149 ? -20.007 0.276 -0.932 1.00 87.00 149 HIS A C 1
ATOM 1141 O O . HIS A 1 149 ? -19.449 0.250 -2.027 1.00 87.00 149 HIS A O 1
ATOM 1147 N N . GLY A 1 150 ? -20.988 -0.580 -0.640 1.00 73.44 150 GLY A N 1
ATOM 1148 C CA . GLY A 1 150 ? -21.399 -1.683 -1.516 1.00 73.44 150 GLY A CA 1
ATOM 1149 C C . GLY A 1 150 ? -20.331 -2.752 -1.739 1.00 73.44 150 GLY A C 1
ATOM 1150 O O . GLY A 1 150 ? -20.283 -3.351 -2.811 1.00 73.44 150 GLY A O 1
ATOM 1151 N N . VAL A 1 151 ? -19.489 -2.981 -0.733 1.00 78.00 151 VAL A N 1
ATOM 1152 C CA . VAL A 1 151 ? -18.259 -3.779 -0.846 1.00 78.00 151 VAL A CA 1
ATOM 1153 C C . VAL A 1 151 ? -18.329 -5.116 -0.137 1.00 78.00 151 VAL A C 1
ATOM 1155 O O . VAL A 1 151 ? -19.147 -5.319 0.756 1.00 78.00 151 VAL A O 1
ATOM 1158 N N . GLU A 1 152 ? -17.428 -6.015 -0.511 1.00 80.50 152 GLU A N 1
ATOM 1159 C CA . GLU A 1 152 ? -17.191 -7.283 0.170 1.00 80.50 152 GLU A CA 1
ATOM 1160 C C . GLU A 1 152 ? -15.848 -7.205 0.905 1.00 80.50 152 GLU A C 1
ATOM 1162 O O . GLU A 1 152 ? -14.805 -6.966 0.290 1.00 80.50 152 GLU A O 1
ATOM 1167 N N . LEU A 1 153 ? -15.911 -7.345 2.233 1.00 83.38 153 LEU A N 1
ATOM 1168 C CA . LEU A 1 153 ? -14.758 -7.510 3.111 1.00 83.38 153 LEU A CA 1
ATOM 1169 C C . LEU A 1 153 ? -14.697 -8.977 3.547 1.00 83.38 153 LEU A C 1
ATOM 1171 O O . LEU A 1 153 ? -15.593 -9.443 4.251 1.00 83.38 153 LEU A O 1
ATOM 1175 N N . ASP A 1 154 ? -13.640 -9.664 3.128 1.00 85.69 154 ASP A N 1
ATOM 1176 C CA . ASP A 1 154 ? -13.538 -11.124 3.146 1.00 85.69 154 ASP A CA 1
ATOM 1177 C C . ASP A 1 154 ? -12.211 -11.609 3.765 1.00 85.69 154 ASP A C 1
ATOM 1179 O O . ASP A 1 154 ? -11.317 -10.818 4.087 1.00 85.69 154 ASP A O 1
ATOM 1183 N N . CYS A 1 155 ? -12.061 -12.933 3.857 1.00 88.56 155 CYS A N 1
ATOM 1184 C CA . CYS A 1 155 ? -10.831 -13.678 4.147 1.00 88.56 155 CYS A CA 1
ATOM 1185 C C . CYS A 1 155 ? -10.399 -13.784 5.623 1.00 88.56 155 CYS A C 1
ATOM 1187 O O . CYS A 1 155 ? -9.334 -14.335 5.910 1.00 88.56 155 CYS A O 1
ATOM 1189 N N . GLY A 1 156 ? -11.261 -13.377 6.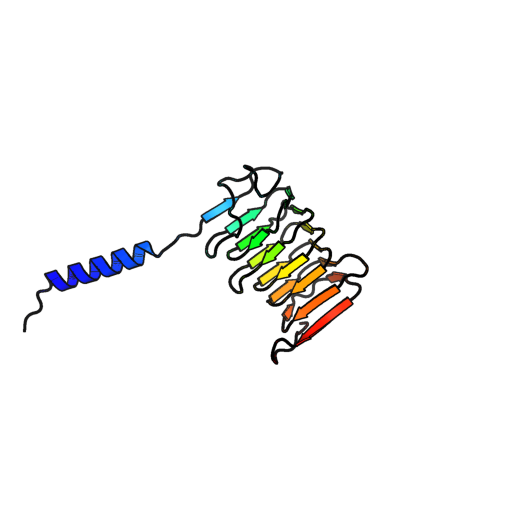562 1.00 89.75 156 GLY A N 1
ATOM 1190 C CA . GLY A 1 156 ? -11.190 -13.785 7.973 1.00 89.75 156 GLY A CA 1
ATOM 1191 C C . GLY A 1 156 ? -10.079 -13.159 8.828 1.00 89.75 156 GLY A C 1
ATOM 1192 O O . GLY A 1 156 ? -9.830 -13.640 9.935 1.00 89.75 156 GLY A O 1
ATOM 1193 N N . GLY A 1 157 ? -9.412 -12.113 8.343 1.00 94.31 157 GLY A N 1
ATOM 1194 C CA . GLY A 1 157 ? -8.420 -11.347 9.095 1.00 94.31 157 GLY A CA 1
ATOM 1195 C C . GLY A 1 157 ? -9.015 -10.475 10.210 1.00 94.31 157 GLY A C 1
ATOM 1196 O O . GLY A 1 157 ? -10.224 -10.413 10.437 1.00 94.31 157 GLY A O 1
ATOM 1197 N N . THR A 1 158 ? -8.141 -9.760 10.912 1.00 95.69 158 THR A N 1
ATOM 1198 C CA . THR A 1 158 ? -8.476 -8.814 11.979 1.00 95.69 158 THR A CA 1
ATOM 1199 C C . THR A 1 158 ? -8.660 -7.401 11.431 1.00 95.69 158 THR A C 1
ATOM 1201 O O . THR A 1 158 ? -7.837 -6.898 10.667 1.00 95.69 158 THR A O 1
ATOM 1204 N N . VAL A 1 159 ? -9.723 -6.732 11.877 1.00 94.69 159 VAL A N 1
ATOM 1205 C CA . VAL A 1 159 ? -9.940 -5.299 11.661 1.00 94.69 159 VAL A CA 1
ATOM 1206 C C . VAL A 1 159 ? -9.949 -4.591 13.008 1.00 94.69 159 VAL A C 1
ATOM 1208 O O . VAL A 1 159 ? -10.747 -4.926 13.883 1.00 94.69 159 VAL A O 1
ATOM 1211 N N . ILE A 1 160 ? -9.070 -3.606 13.164 1.00 95.38 160 ILE A N 1
ATOM 1212 C CA . ILE A 1 160 ? -8.962 -2.757 14.349 1.00 95.38 160 ILE A CA 1
ATOM 1213 C C . ILE A 1 160 ? -9.449 -1.361 13.965 1.00 95.38 160 ILE A C 1
ATOM 1215 O O . ILE A 1 160 ? -8.764 -0.612 13.276 1.00 95.38 160 ILE A O 1
ATOM 1219 N N . ALA A 1 161 ? -10.662 -1.026 14.393 1.00 94.38 161 ALA A N 1
ATOM 1220 C CA . ALA A 1 161 ? -11.281 0.268 14.141 1.00 94.38 161 ALA A CA 1
ATOM 1221 C C . ALA A 1 161 ? -12.213 0.640 15.296 1.00 94.38 161 ALA A C 1
ATOM 1223 O O . ALA A 1 161 ? -12.842 -0.235 15.897 1.00 94.38 161 ALA A O 1
ATOM 1224 N N . CYS A 1 162 ? -12.349 1.937 15.576 1.00 90.38 162 CYS A N 1
ATOM 1225 C CA . CYS A 1 162 ? -13.393 2.430 16.476 1.00 90.38 162 CYS A CA 1
ATOM 1226 C C . CYS A 1 162 ? -14.781 2.298 15.837 1.00 90.38 162 CYS A C 1
ATOM 1228 O O . CYS A 1 162 ? -15.759 2.005 16.525 1.00 90.38 162 CYS A O 1
ATOM 1230 N N . GLU A 1 163 ? -14.864 2.495 14.520 1.00 91.88 163 GLU A N 1
ATOM 1231 C CA . GLU A 1 163 ? -16.112 2.426 13.772 1.00 91.88 163 GLU A CA 1
ATOM 1232 C C . GLU A 1 163 ? -15.906 1.802 12.382 1.00 91.88 163 GLU A C 1
ATOM 1234 O O . GLU A 1 163 ? -14.999 2.175 11.637 1.00 91.88 163 GLU A O 1
ATOM 1239 N N . VAL A 1 164 ? -16.790 0.870 12.011 1.00 90.56 164 VAL A N 1
ATOM 1240 C CA . VAL A 1 164 ? -16.890 0.306 10.655 1.00 90.56 164 VAL A CA 1
ATOM 1241 C C . VAL A 1 164 ? -18.285 0.618 10.120 1.00 90.56 164 VAL A C 1
ATOM 1243 O O . VAL A 1 164 ? -19.283 0.165 10.684 1.00 90.56 164 VAL A O 1
ATOM 1246 N N . LYS A 1 165 ? -18.369 1.418 9.051 1.00 89.94 165 LYS A N 1
ATOM 1247 C CA . LYS A 1 165 ? -19.635 1.858 8.449 1.00 89.94 165 LYS A CA 1
ATOM 1248 C C . LYS A 1 165 ? -19.921 1.109 7.168 1.00 89.94 165 LYS A C 1
ATOM 1250 O O . LYS A 1 165 ? -19.153 1.187 6.217 1.00 89.94 165 LYS A O 1
ATOM 1255 N N . PHE A 1 166 ? -21.078 0.463 7.131 1.00 86.25 166 PHE A N 1
ATOM 1256 C CA . PHE A 1 166 ? -21.609 -0.185 5.942 1.00 86.25 166 PHE A CA 1
ATOM 1257 C C . PHE A 1 166 ? -22.597 0.766 5.271 1.00 86.25 166 PHE A C 1
ATOM 1259 O O . PHE A 1 166 ? -23.649 1.080 5.830 1.00 86.25 166 PHE A O 1
ATOM 1266 N N . HIS A 1 167 ? -22.246 1.225 4.077 1.00 85.62 167 HIS A N 1
ATOM 1267 C CA . HIS A 1 167 ? -23.076 2.074 3.236 1.00 85.62 167 HIS A CA 1
ATOM 1268 C C . HIS A 1 167 ? -23.619 1.278 2.051 1.00 85.62 167 HIS A C 1
ATOM 1270 O O . HIS A 1 167 ? -23.006 0.321 1.576 1.00 85.62 167 HIS A O 1
ATOM 1276 N N . ASP A 1 168 ? -24.779 1.701 1.563 1.00 81.88 168 ASP A N 1
ATOM 1277 C CA . ASP A 1 168 ? -25.329 1.228 0.297 1.00 81.88 168 ASP A CA 1
ATOM 1278 C C . ASP A 1 168 ? -24.706 2.031 -0.857 1.00 81.88 168 ASP A C 1
ATOM 1280 O O . ASP A 1 168 ? -24.677 3.263 -0.812 1.00 81.88 168 ASP A O 1
ATOM 1284 N N . ASN A 1 169 ? -24.228 1.340 -1.892 1.00 74.69 169 ASN A N 1
ATOM 1285 C CA . ASN A 1 169 ? -23.757 1.954 -3.128 1.00 74.69 169 ASN A CA 1
ATOM 1286 C C . ASN A 1 169 ? -24.757 1.711 -4.271 1.00 74.69 169 ASN A C 1
ATOM 1288 O O . ASN A 1 169 ? -24.612 0.792 -5.079 1.00 74.69 169 ASN A O 1
ATOM 1292 N N . GLY A 1 170 ? -25.816 2.523 -4.325 1.00 72.69 170 GLY A N 1
ATOM 1293 C CA . GLY A 1 170 ? -26.783 2.494 -5.429 1.00 72.69 170 GLY A CA 1
ATOM 1294 C C . GLY A 1 170 ? -27.658 1.233 -5.504 1.00 72.69 170 GLY A C 1
ATOM 1295 O O . GLY A 1 170 ? -28.078 0.847 -6.593 1.00 72.69 170 GLY A O 1
ATOM 1296 N N . GLY A 1 171 ? -27.945 0.598 -4.369 1.00 71.38 171 GLY A N 1
ATOM 1297 C CA . GLY A 1 171 ? -28.731 -0.630 -4.223 1.00 71.38 171 GLY A CA 1
ATOM 1298 C C . GLY A 1 171 ? -27.895 -1.885 -3.951 1.00 71.38 171 GLY A C 1
ATOM 1299 O O . GLY A 1 171 ? -28.460 -2.976 -3.843 1.00 71.38 171 GLY A O 1
ATOM 1300 N N . THR A 1 172 ? -26.569 -1.753 -3.849 1.00 75.38 172 THR A N 1
ATOM 1301 C CA . THR A 1 172 ? -25.664 -2.846 -3.480 1.00 75.38 172 THR A CA 1
ATOM 1302 C C . THR A 1 172 ? -25.240 -2.654 -2.025 1.00 75.38 172 THR A C 1
ATOM 1304 O O . THR A 1 172 ? -24.482 -1.727 -1.739 1.00 75.38 172 THR A O 1
ATOM 1307 N N . PRO A 1 173 ? -25.718 -3.488 -1.085 1.00 74.81 173 PRO A N 1
ATOM 1308 C CA . PRO A 1 173 ? -25.294 -3.404 0.303 1.00 74.81 173 PRO A CA 1
ATOM 1309 C C . PRO A 1 173 ? -23.897 -4.002 0.477 1.00 74.81 173 PRO A C 1
ATOM 1311 O O . PRO A 1 173 ? -23.591 -5.052 -0.096 1.00 74.81 173 PRO A O 1
ATOM 1314 N N . SER A 1 174 ? -23.089 -3.370 1.325 1.00 82.56 174 SER A N 1
ATOM 1315 C CA . SER A 1 174 ? -21.828 -3.946 1.790 1.00 82.56 174 SER A CA 1
ATOM 1316 C C . SER A 1 174 ? -22.054 -5.245 2.575 1.00 82.56 174 SER A C 1
ATOM 1318 O O . SER A 1 174 ? -23.053 -5.393 3.285 1.00 82.56 174 SER A O 1
ATOM 1320 N N . LYS A 1 175 ? -21.118 -6.189 2.459 1.00 77.56 175 LYS A N 1
ATOM 1321 C CA . LYS A 1 175 ? -21.144 -7.516 3.081 1.00 77.56 175 LYS A CA 1
ATOM 1322 C C . LYS A 1 175 ? -19.819 -7.808 3.782 1.00 77.56 175 LYS A C 1
ATOM 1324 O O . LYS A 1 175 ? -18.753 -7.439 3.300 1.00 77.56 175 LYS A O 1
ATOM 1329 N N . LEU A 1 176 ? -19.927 -8.498 4.913 1.00 78.00 176 LEU A N 1
ATOM 1330 C CA . LEU A 1 176 ? -18.819 -9.145 5.605 1.00 78.00 176 LEU A CA 1
ATOM 1331 C C . LEU A 1 176 ? -18.9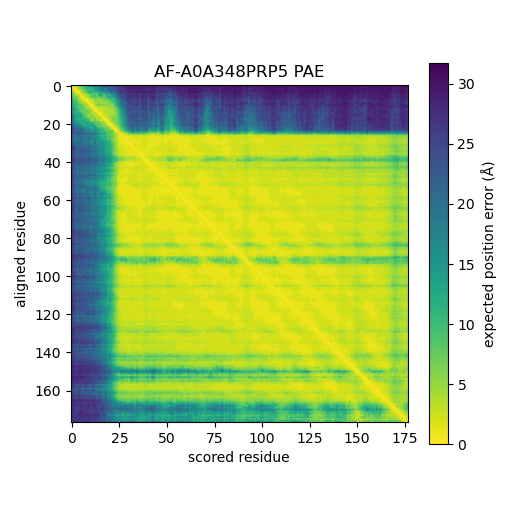85 -10.653 5.401 1.00 78.00 176 LEU A C 1
ATOM 1333 O O . LEU A 1 176 ? -20.086 -11.162 5.651 1.00 78.00 176 LEU A O 1
ATOM 1337 N N . THR A 1 177 ? -17.943 -11.332 4.932 1.00 70.94 177 THR A N 1
ATOM 1338 C CA . THR A 1 177 ? -17.960 -12.776 4.648 1.00 70.94 177 THR A CA 1
ATOM 1339 C C . THR A 1 177 ? -16.909 -13.542 5.434 1.00 70.94 177 THR A C 1
ATOM 1341 O O . THR A 1 177 ? -15.834 -12.976 5.735 1.00 70.94 177 THR A O 1
#

Radius of gyration: 20.6 Å; Cα contacts (8 Å, |Δi|>4): 507; chains: 1; bounding box: 46×26×77 Å

pLDDT: mean 88.34, std 15.0, range [45.56, 98.88]